Protein AF-0000000072985300 (afdb_homodimer)

Solvent-accessible surface area (backbone atoms only — not comparable to full-atom values): 15959 Å² total; per-residue (Å²): 114,49,45,28,26,60,44,68,62,33,53,51,44,51,52,50,51,39,50,31,66,63,36,34,88,75,43,71,35,36,69,66,59,50,20,67,75,69,73,40,56,56,72,60,46,48,56,50,51,50,51,39,34,76,69,58,52,29,41,76,42,81,66,98,86,21,26,36,34,62,55,57,62,44,76,78,36,26,49,36,58,54,35,38,73,62,41,38,67,78,32,49,55,74,64,85,75,56,47,74,86,39,56,68,46,36,39,45,42,63,72,43,50,49,51,50,28,49,54,52,50,55,51,32,58,67,40,32,41,39,58,51,28,51,49,38,52,33,64,74,38,55,92,54,59,73,86,116,116,48,44,29,27,60,43,68,62,34,54,50,44,50,53,51,52,39,49,31,66,62,36,35,87,77,42,70,36,38,68,66,57,50,20,67,75,68,73,40,56,58,71,60,46,49,56,50,50,50,52,40,35,76,69,59,53,28,43,77,42,81,67,96,86,20,26,37,35,64,56,58,60,42,74,77,36,25,50,35,57,54,34,36,72,62,38,38,69,78,32,50,53,74,64,84,75,54,47,74,85,40,55,69,47,35,39,45,42,63,71,43,51,49,51,50,27,47,55,52,48,54,51,32,55,65,40,32,40,38,57,52,29,53,48,36,51,32,65,72,38,56,89,54,57,76,87,116

pLDDT: mean 92.6, std 12.65, range [29.48, 98.94]

Secondary structure (DSSP, 8-state):
--SB---HHHHHHHHHHHHHHHHTTTS---HHHHHHHHT--HHHHHHHHHHHHHTTSEEEE-STT-EEEESS-GGG-BHHHHHHHHH-S--SS-GGG--TTSHHHHHHIIIIIHHHHHHHHHHHHH-BHHHHHHHHHHHH-TT-----/--SB---HHHHHHHHHHHHHHHHTTTS---HHHHHHHHT--HHHHHHHHHHHHHTTSEEEE-STT-EEEESS-GGG-BHHHHHHHHH-S--SS-GGG--TTSHHHHHHIIIIIHHHHHHHHHHHHH-BHHHHHHHHHHHH-TT-----

Foldseek 3Di:
DPPQDQDPLLVLLLQLLLVQLQPVVPAAAALVNSCVVVVNDSVSSVVSVVLCVVLQQWDWDDDPRIHIHGSDHQQQAFSLNRSCSRPNQDFRDDLVPADCVPVVSVCCVPPPRVVVSVVVNVVRRVHTSVNVNVVVVCVVCVVPPDPD/DPPQDQDPLLVLLLQLLLVQLQPVVPAAAALVNSCVVVVNDSVSSVVSVVLCVVLQQWDWDDDPRIHIHGSDHQQQAFSLNRSCSRPNQNFSDDLVPADCVPVVSVCCVPPPRVVVSVVVNVVRRVHTSVNVNVVVVCVVPVVPPPPD

Nearest PDB structures (foldseek):
  2y75-assembly1_E  TM=8.796E-01  e=1.790E-11  Bacillus subtilis
  4hf2-assembly1_B  TM=8.833E-01  e=3.766E-10  Escherichia coli K-12
  4cic-assembly1_B  TM=8.370E-01  e=2.223E-10  Thermincola potens JR
  4hf0-assembly1_B  TM=8.814E-01  e=2.183E-09  Escherichia coli K-12
  3lwf-assembly1_A  TM=7.836E-01  e=9.066E-10  Listeria innocua

Structure (mmCIF, N/CA/C/O backbone):
data_AF-0000000072985300-model_v1
#
loop_
_entity.id
_entity.type
_entity.pdbx_description
1 polymer 'RRF2 family protein'
#
loop_
_atom_site.group_PDB
_atom_site.id
_atom_site.type_symbol
_atom_site.label_atom_id
_atom_site.label_alt_id
_atom_site.label_comp_id
_atom_site.label_asym_id
_atom_site.label_entity_id
_atom_site.label_seq_id
_atom_site.pdbx_PDB_ins_code
_atom_site.Cartn_x
_atom_site.Cartn_y
_atom_site.Cartn_z
_atom_site.occupancy
_atom_site.B_iso_or_equiv
_atom_site.auth_seq_id
_atom_site.auth_comp_id
_atom_site.auth_asym_id
_atom_site.auth_atom_id
_atom_site.pdbx_PDB_model_num
ATOM 1 N N . MET A 1 1 ? -13.5 1.518 0.201 1 42.66 1 MET A N 1
ATOM 2 C CA . MET A 1 1 ? -12.609 1.634 -0.949 1 42.66 1 MET A CA 1
ATOM 3 C C . MET A 1 1 ? -11.164 1.858 -0.5 1 42.66 1 MET A C 1
ATOM 5 O O . MET A 1 1 ? -10.891 2.754 0.301 1 42.66 1 MET A O 1
ATOM 9 N N . THR A 1 2 ? -10.5 0.699 -0.364 1 53.53 2 THR A N 1
ATOM 10 C CA . THR A 1 2 ? -9.117 0.847 0.085 1 53.53 2 THR A CA 1
ATOM 11 C C . THR A 1 2 ? -8.266 1.499 -0.998 1 53.53 2 THR A C 1
ATOM 13 O O . THR A 1 2 ? -8.344 1.121 -2.168 1 53.53 2 THR A O 1
ATOM 16 N N . LEU A 1 3 ? -7.922 2.73 -0.741 1 55.12 3 LEU A N 1
ATOM 17 C CA . LEU A 1 3 ? -7.262 3.541 -1.759 1 55.12 3 LEU A CA 1
ATOM 18 C C . LEU A 1 3 ? -5.863 3.01 -2.057 1 55.12 3 LEU A C 1
ATOM 20 O O . LEU A 1 3 ? -5.234 3.414 -3.035 1 55.12 3 LEU A O 1
ATOM 24 N N . MET A 1 4 ? -5.41 1.942 -1.237 1 61.81 4 MET A N 1
ATOM 25 C CA . MET A 1 4 ? -4.105 1.373 -1.565 1 61.81 4 MET A CA 1
ATOM 26 C C . MET A 1 4 ? -4.258 0.01 -2.232 1 61.81 4 MET A C 1
ATOM 28 O O . MET A 1 4 ? -4.664 -0.958 -1.588 1 61.81 4 MET A O 1
ATOM 32 N N . GLN A 1 5 ? -4.48 0.128 -3.715 1 77 5 GLN A N 1
ATOM 33 C CA . GLN A 1 5 ? -4.848 -1.223 -4.125 1 77 5 GLN A CA 1
ATOM 34 C C . GLN A 1 5 ? -3.869 -1.768 -5.164 1 77 5 GLN A C 1
ATOM 36 O O . GLN A 1 5 ? -3.484 -1.058 -6.094 1 77 5 GLN A O 1
ATOM 41 N N . ILE A 1 6 ? -3.367 -2.986 -4.859 1 88 6 ILE A N 1
ATOM 42 C CA . ILE A 1 6 ? -2.701 -3.779 -5.887 1 88 6 ILE A CA 1
ATOM 43 C C . ILE A 1 6 ? -3.688 -4.113 -7 1 88 6 ILE A C 1
ATOM 45 O O . ILE A 1 6 ? -4.836 -4.469 -6.734 1 88 6 ILE A O 1
ATOM 49 N N . SER A 1 7 ? -3.238 -3.936 -8.211 1 89.38 7 SER A N 1
ATOM 50 C CA . SER A 1 7 ? -4.105 -4.152 -9.367 1 89.38 7 SER A CA 1
ATOM 51 C C . SER A 1 7 ? -4.461 -5.625 -9.523 1 89.38 7 SER A C 1
ATOM 53 O O . SER A 1 7 ? -3.797 -6.492 -8.953 1 89.38 7 SER A O 1
ATOM 55 N N . THR A 1 8 ? -5.48 -5.887 -10.344 1 90.69 8 THR A N 1
ATOM 56 C CA . THR A 1 8 ? -5.832 -7.258 -10.703 1 90.69 8 THR A CA 1
ATOM 57 C C . THR A 1 8 ? -4.688 -7.93 -11.461 1 90.69 8 THR A C 1
ATOM 59 O O . THR A 1 8 ? -4.473 -9.133 -11.328 1 90.69 8 THR A O 1
ATOM 62 N N . LYS A 1 9 ? -3.959 -7.129 -12.234 1 94.12 9 LYS A N 1
ATOM 63 C CA . LYS A 1 9 ? -2.822 -7.66 -12.977 1 94.12 9 LYS A CA 1
ATOM 64 C C . LYS A 1 9 ? -1.774 -8.25 -12.039 1 94.12 9 LYS A C 1
ATOM 66 O O . LYS A 1 9 ? -1.253 -9.336 -12.281 1 94.12 9 LYS A O 1
ATOM 71 N N . GLY A 1 10 ? -1.456 -7.504 -10.984 1 95 10 GLY A N 1
ATOM 72 C CA . GLY A 1 10 ? -0.516 -8.008 -9.992 1 95 10 GLY A CA 1
ATOM 73 C C . GLY A 1 10 ? -1.02 -9.234 -9.258 1 95 10 GLY A C 1
ATOM 74 O O . GLY A 1 10 ? -0.274 -10.203 -9.07 1 95 10 GLY A O 1
ATOM 75 N N . ARG A 1 11 ? -2.275 -9.203 -8.906 1 95 11 ARG A N 1
ATOM 76 C CA . ARG A 1 11 ? -2.857 -10.32 -8.156 1 95 11 ARG A CA 1
ATOM 77 C C . ARG A 1 11 ? -2.918 -11.578 -9.016 1 95 11 ARG A C 1
ATOM 79 O O . ARG A 1 11 ? -2.5 -12.656 -8.578 1 95 11 ARG A O 1
ATOM 86 N N . TYR A 1 12 ? -3.379 -11.414 -10.227 1 96.94 12 TYR A N 1
ATOM 87 C CA . TYR A 1 12 ? -3.482 -12.547 -11.133 1 96.94 12 TYR A CA 1
ATOM 88 C C . TYR A 1 12 ? -2.1 -13.055 -11.539 1 96.94 12 TYR A C 1
ATOM 90 O O . TYR A 1 12 ? -1.896 -14.258 -11.711 1 96.94 12 TYR A O 1
ATOM 98 N N . GLY A 1 13 ? -1.222 -12.141 -11.703 1 98.31 13 GLY A N 1
ATOM 99 C CA . GLY A 1 13 ? 0.146 -12.531 -12 1 98.31 13 GLY A CA 1
ATOM 100 C C . GLY A 1 13 ? 0.762 -13.414 -10.93 1 98.31 13 GLY A C 1
ATOM 101 O O . GLY A 1 13 ? 1.429 -14.398 -11.234 1 98.31 13 GLY A O 1
ATOM 102 N N . LEU A 1 14 ? 0.523 -13.039 -9.711 1 98.31 14 LEU A N 1
ATOM 103 C CA . LEU A 1 14 ? 1.04 -13.844 -8.602 1 98.31 14 LEU A CA 1
ATOM 104 C C . LEU A 1 14 ? 0.419 -15.242 -8.609 1 98.31 14 LEU A C 1
ATOM 106 O O . LEU A 1 14 ? 1.118 -16.234 -8.406 1 98.31 14 LEU A O 1
ATOM 110 N N . LYS A 1 15 ? -0.879 -15.312 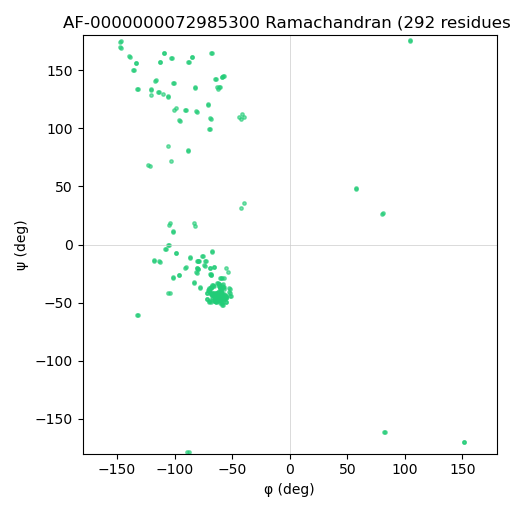-8.828 1 98.56 15 LYS A N 1
ATOM 111 C CA . LYS A 1 15 ? -1.544 -16.609 -8.93 1 98.56 15 LYS A CA 1
ATOM 112 C C . LYS A 1 15 ? -0.923 -17.453 -10.031 1 98.56 15 LYS A C 1
ATOM 114 O O . LYS A 1 15 ? -0.657 -18.641 -9.836 1 98.56 15 LYS A O 1
ATOM 119 N N . ALA A 1 16 ? -0.734 -16.844 -11.164 1 98.75 16 ALA A N 1
ATOM 120 C CA . ALA A 1 16 ? -0.175 -17.547 -12.32 1 98.75 16 ALA A CA 1
ATOM 121 C C . ALA A 1 16 ? 1.225 -18.078 -12.016 1 98.75 16 ALA A C 1
ATOM 123 O O . ALA A 1 16 ? 1.544 -19.219 -12.328 1 98.75 16 ALA A O 1
ATOM 124 N N . MET A 1 17 ? 2.051 -17.25 -11.375 1 98.94 17 MET A N 1
ATOM 125 C CA . MET A 1 17 ? 3.432 -17.625 -11.086 1 98.94 17 MET A CA 1
ATOM 126 C C . MET A 1 17 ? 3.484 -18.781 -10.094 1 98.94 17 MET A C 1
ATOM 128 O O . MET A 1 17 ? 4.289 -19.703 -10.242 1 98.94 17 MET A O 1
ATOM 132 N N . VAL A 1 18 ? 2.646 -18.688 -9.07 1 98.88 18 VAL A N 1
ATOM 133 C CA . VAL A 1 18 ? 2.592 -19.797 -8.117 1 98.88 18 VAL A CA 1
ATOM 134 C C . VAL A 1 18 ? 2.135 -21.062 -8.828 1 98.88 18 VAL A C 1
ATOM 136 O O . VAL A 1 18 ? 2.707 -22.141 -8.625 1 98.88 18 VAL A O 1
ATOM 139 N N . ASN A 1 19 ? 1.085 -20.953 -9.672 1 98.69 19 ASN A N 1
ATOM 140 C CA . ASN A 1 19 ? 0.585 -22.094 -10.438 1 98.69 19 ASN A CA 1
ATOM 141 C C . ASN A 1 19 ? 1.688 -22.734 -11.273 1 98.69 19 ASN A C 1
ATOM 143 O O . ASN A 1 19 ? 1.892 -23.953 -11.219 1 98.69 19 ASN A O 1
ATOM 147 N N . ILE A 1 20 ? 2.379 -21.969 -11.984 1 98.75 20 ILE A N 1
ATOM 148 C CA . ILE A 1 20 ? 3.459 -22.469 -12.828 1 98.75 20 ILE A CA 1
ATOM 149 C C . ILE A 1 20 ? 4.535 -23.125 -11.961 1 98.75 20 ILE A C 1
ATOM 151 O O . ILE A 1 20 ? 5.027 -24.203 -12.289 1 98.75 20 ILE A O 1
ATOM 155 N N . GLY A 1 21 ? 4.934 -22.453 -10.875 1 98.62 21 GLY A N 1
ATOM 156 C CA . GLY A 1 21 ? 5.938 -23 -9.977 1 98.62 21 GLY A CA 1
ATOM 157 C C . GLY A 1 21 ? 5.555 -24.344 -9.391 1 98.62 21 GLY A C 1
ATOM 158 O O . GLY A 1 21 ? 6.418 -25.203 -9.164 1 98.62 21 GLY A O 1
ATOM 159 N N . VAL A 1 22 ? 4.305 -24.531 -9.148 1 98 22 VAL A N 1
ATOM 160 C CA . VAL A 1 22 ? 3.807 -25.75 -8.523 1 98 22 VAL A CA 1
ATOM 161 C C . VAL A 1 22 ? 3.75 -26.875 -9.555 1 98 22 VAL A C 1
ATOM 163 O O . VAL A 1 22 ? 4.156 -28 -9.273 1 98 22 VAL A O 1
ATOM 166 N N . TYR A 1 23 ? 3.383 -26.609 -10.852 1 96.81 23 TYR A N 1
ATOM 167 C CA . TYR A 1 23 ? 2.9 -27.688 -11.703 1 96.81 23 TYR A CA 1
ATOM 168 C C . TYR A 1 23 ? 3.816 -27.891 -12.906 1 96.81 23 TYR A C 1
ATOM 170 O O . TYR A 1 23 ? 3.75 -28.922 -13.578 1 96.81 23 TYR A O 1
ATOM 178 N N . SER A 1 24 ? 4.688 -26.984 -13.195 1 93.56 24 SER A N 1
ATOM 179 C CA . SER A 1 24 ? 5.402 -27.047 -14.461 1 93.56 24 SER A CA 1
ATOM 180 C C . SER A 1 24 ? 6.367 -28.234 -14.492 1 93.56 24 SER A C 1
ATOM 182 O O . SER A 1 24 ? 6.762 -28.688 -15.562 1 93.56 24 SER A O 1
ATOM 184 N N . SER A 1 25 ? 6.824 -28.672 -13.312 1 91.12 25 SER A N 1
ATOM 185 C CA . SER A 1 25 ? 7.707 -29.828 -13.266 1 91.12 25 SER A CA 1
ATOM 186 C C . SER A 1 25 ? 6.922 -31.125 -13.391 1 91.12 25 SER A C 1
ATOM 188 O O . SER A 1 25 ? 7.504 -32.188 -13.641 1 91.12 25 SER A O 1
ATOM 190 N N . LEU A 1 26 ? 5.68 -31.062 -13.242 1 89.81 26 LEU A N 1
ATOM 191 C CA . LEU A 1 26 ? 4.836 -32.25 -13.211 1 89.81 26 LEU A CA 1
ATOM 192 C C . LEU A 1 26 ? 4.066 -32.438 -14.516 1 89.81 26 LEU A C 1
ATOM 194 O O . LEU A 1 26 ? 3.943 -33.531 -15.031 1 89.81 26 LEU A O 1
ATOM 198 N N . GLU A 1 27 ? 3.594 -31.391 -14.992 1 92.06 27 GLU A N 1
ATOM 199 C CA . GLU A 1 27 ? 2.777 -31.406 -16.203 1 92.06 27 GLU A CA 1
ATOM 200 C C . GLU A 1 27 ? 2.973 -30.125 -17.016 1 92.06 27 GLU A C 1
ATOM 202 O O . GLU A 1 27 ? 3.623 -29.188 -16.562 1 92.06 27 GLU A O 1
ATOM 207 N N . SER A 1 28 ? 2.404 -30.219 -18.234 1 92.75 28 SER A N 1
ATOM 208 C CA . SER A 1 28 ? 2.389 -29.016 -19.047 1 92.75 28 SER A CA 1
ATOM 209 C C . SER A 1 28 ? 1.408 -27.984 -18.5 1 92.75 28 SER A C 1
ATOM 211 O O . SER A 1 28 ? 0.237 -28.297 -18.281 1 92.75 28 SER A O 1
ATOM 213 N N . VAL A 1 29 ? 1.924 -26.859 -18.172 1 97.25 29 VAL A N 1
ATOM 214 C CA . VAL A 1 29 ? 1.077 -25.766 -17.688 1 97.25 29 VAL A CA 1
ATOM 215 C C . VAL A 1 29 ? 0.726 -24.844 -18.844 1 97.25 29 VAL A C 1
ATOM 217 O O . VAL A 1 29 ? 1.582 -24.094 -19.344 1 97.25 29 VAL A O 1
ATOM 220 N N . THR A 1 30 ? -0.535 -24.922 -19.312 1 97.12 30 THR A N 1
ATOM 221 C CA . THR A 1 30 ? -0.985 -24.141 -20.469 1 97.12 30 THR A CA 1
ATOM 222 C C . THR A 1 30 ? -1.818 -22.938 -20.016 1 97.12 30 THR A C 1
ATOM 224 O O . THR A 1 30 ? -2.279 -22.891 -18.875 1 97.12 30 THR A O 1
ATOM 227 N N . LYS A 1 31 ? -1.921 -21.953 -20.938 1 97.31 31 LYS A N 1
ATOM 228 C CA . LYS A 1 31 ? -2.781 -20.812 -20.672 1 97.31 31 LYS A CA 1
ATOM 229 C C . LYS A 1 31 ? -4.184 -21.25 -20.266 1 97.31 31 LYS A C 1
ATOM 231 O O . LYS A 1 31 ? -4.77 -20.719 -19.328 1 97.31 31 LYS A O 1
ATOM 236 N N . LYS A 1 32 ? -4.699 -22.25 -20.953 1 96.44 32 LYS A N 1
ATOM 237 C CA . LYS A 1 32 ? -6.035 -22.781 -20.688 1 96.44 32 LYS A CA 1
ATOM 238 C C . LYS A 1 32 ? -6.129 -23.359 -19.281 1 96.44 32 LYS A C 1
ATOM 240 O O . LYS A 1 32 ? -7.09 -23.078 -18.562 1 96.44 32 LYS A O 1
ATOM 245 N N . SER A 1 33 ? -5.168 -24.188 -18.906 1 96.62 33 SER A N 1
ATOM 246 C CA . SER A 1 33 ? -5.211 -24.812 -17.578 1 96.62 33 SER A CA 1
ATOM 247 C C . SER A 1 33 ? -5.141 -23.766 -16.484 1 96.62 33 SER A C 1
ATOM 249 O O . SER A 1 33 ? -5.855 -23.859 -15.477 1 96.62 33 SER A O 1
ATOM 251 N N . ILE A 1 34 ? -4.285 -22.703 -16.609 1 98 34 ILE A N 1
ATOM 252 C CA . ILE A 1 34 ? -4.191 -21.641 -15.617 1 98 34 ILE A CA 1
ATOM 253 C C . ILE A 1 34 ? -5.504 -20.875 -15.562 1 98 34 ILE A C 1
ATOM 255 O O . ILE A 1 34 ? -6.012 -20.578 -14.477 1 98 34 ILE A O 1
ATOM 259 N N . SER A 1 35 ? -5.992 -20.5 -16.734 1 98.38 35 SER A N 1
ATOM 260 C CA . SER A 1 35 ? -7.25 -19.766 -16.828 1 98.38 35 SER A CA 1
ATOM 261 C C . SER A 1 35 ? -8.367 -20.484 -16.062 1 98.38 35 SER A C 1
ATOM 263 O O . SER A 1 35 ? -9.102 -19.844 -15.305 1 98.38 35 SER A O 1
ATOM 265 N N . GLU A 1 36 ? -8.492 -21.75 -16.188 1 96.94 36 GLU A N 1
ATOM 266 C CA . GLU A 1 36 ? -9.539 -22.562 -15.547 1 96.94 36 GLU A CA 1
ATOM 267 C C . GLU A 1 36 ? -9.297 -22.688 -14.039 1 96.94 36 GLU A C 1
ATOM 269 O O . GLU A 1 36 ? -10.234 -22.578 -13.25 1 96.94 36 GLU A O 1
ATOM 274 N N . MET A 1 37 ? -8.094 -22.875 -13.703 1 95.56 37 MET A N 1
ATOM 275 C CA . MET A 1 37 ? -7.762 -23.094 -12.297 1 95.56 37 MET A CA 1
ATOM 276 C C . MET A 1 37 ? -7.922 -21.797 -11.5 1 95.56 37 MET A C 1
ATOM 278 O O . MET A 1 37 ? -8.406 -21.828 -10.359 1 95.56 37 MET A O 1
ATOM 282 N N . GLU A 1 38 ? -7.535 -20.641 -12.055 1 95.94 38 GLU A N 1
ATOM 283 C CA . GLU A 1 38 ? -7.453 -19.375 -11.312 1 95.94 38 GLU A CA 1
ATOM 284 C C . GLU A 1 38 ? -8.609 -18.453 -11.672 1 95.94 38 GLU A C 1
ATOM 286 O O . GLU A 1 38 ? -8.727 -17.359 -11.109 1 95.94 38 GLU A O 1
ATOM 291 N N . ASP A 1 39 ? -9.461 -18.891 -12.562 1 94.56 39 ASP A N 1
ATOM 292 C CA . ASP A 1 39 ? -10.641 -18.141 -12.969 1 94.56 39 ASP A CA 1
ATOM 293 C C . ASP A 1 39 ? -10.25 -16.766 -13.516 1 94.56 39 ASP A C 1
ATOM 295 O O . ASP A 1 39 ? -10.75 -15.75 -13.047 1 94.56 39 ASP A O 1
ATOM 299 N N . ILE A 1 40 ? -9.32 -16.75 -14.375 1 96.81 40 ILE A N 1
ATOM 300 C CA . ILE A 1 40 ? -8.852 -15.594 -15.141 1 96.81 40 ILE A CA 1
ATOM 301 C C . ILE A 1 40 ? -9.156 -15.805 -16.625 1 96.81 40 ILE A C 1
ATOM 303 O O . ILE A 1 40 ? -8.914 -16.891 -17.172 1 96.81 40 ILE A O 1
ATOM 307 N N . SER A 1 41 ? -9.727 -14.836 -17.234 1 97.88 41 SER A N 1
ATOM 308 C CA . SER A 1 41 ? -9.984 -15 -18.656 1 97.88 41 SER A CA 1
ATOM 309 C C . SER A 1 41 ? -8.695 -15.289 -19.422 1 97.88 41 SER A C 1
ATOM 311 O O . SER A 1 41 ? -7.641 -14.742 -19.109 1 97.88 41 SER A O 1
ATOM 313 N N . GLU A 1 42 ? -8.82 -16.109 -20.453 1 97.88 42 GLU A N 1
ATOM 314 C CA . GLU A 1 42 ? -7.648 -16.438 -21.266 1 97.88 42 GLU A CA 1
ATOM 315 C C . GLU A 1 42 ? -7.043 -15.195 -21.891 1 97.88 42 GLU A C 1
ATOM 317 O O . GLU A 1 42 ? -5.82 -15.07 -21.984 1 97.88 42 GLU A O 1
ATOM 322 N N . LYS A 1 43 ? -7.898 -14.336 -22.328 1 98 43 LYS A N 1
ATOM 323 C CA . LYS A 1 43 ? -7.441 -13.102 -22.953 1 98 43 LYS A CA 1
ATOM 324 C C . LYS A 1 43 ? -6.609 -12.266 -21.984 1 98 43 LYS A C 1
ATOM 326 O O . LYS A 1 43 ? -5.523 -11.797 -22.344 1 98 43 LYS A O 1
ATOM 331 N N . TYR A 1 44 ? -7.125 -12.125 -20.859 1 98 44 TYR A N 1
ATOM 332 C CA . TYR A 1 44 ? -6.43 -11.336 -19.844 1 98 44 TYR A CA 1
ATOM 333 C C . TYR A 1 44 ? -5.156 -12.039 -19.391 1 98 44 TYR A C 1
ATOM 335 O O . TYR A 1 44 ? -4.117 -11.398 -19.203 1 98 44 TYR A O 1
ATOM 343 N N . LEU A 1 45 ? -5.234 -13.328 -19.188 1 98.56 45 LEU A N 1
ATOM 344 C CA . LEU A 1 45 ? -4.086 -14.133 -18.781 1 98.56 45 LEU A CA 1
ATOM 345 C C . LEU A 1 45 ? -2.975 -14.055 -19.828 1 98.56 45 LEU A C 1
ATOM 347 O O . LEU A 1 45 ? -1.792 -14.023 -19.469 1 98.56 45 LEU A O 1
ATOM 351 N N . GLU A 1 46 ? -3.361 -14.023 -21.062 1 98.44 46 GLU A N 1
ATOM 352 C CA . GLU A 1 46 ? -2.383 -13.898 -22.141 1 98.44 46 GLU A CA 1
ATOM 353 C C . GLU A 1 46 ? -1.568 -12.617 -22 1 98.44 46 GLU A C 1
ATOM 355 O O . GLU A 1 46 ? -0.352 -12.625 -22.203 1 98.44 46 GLU A O 1
ATOM 360 N N . GLN A 1 47 ? -2.17 -11.555 -21.688 1 98.38 47 GLN A N 1
ATOM 361 C CA . GLN A 1 47 ? -1.49 -10.273 -21.484 1 98.38 47 GLN A CA 1
ATOM 362 C C . GLN A 1 47 ? -0.508 -10.352 -20.328 1 98.38 47 GLN A C 1
ATOM 364 O O . GLN A 1 47 ? 0.616 -9.859 -20.422 1 98.38 47 GLN A O 1
ATOM 369 N N . ILE A 1 48 ? -0.931 -10.961 -19.266 1 98.56 48 ILE A N 1
ATOM 370 C CA . ILE A 1 48 ? -0.117 -11.109 -18.062 1 98.56 48 ILE A CA 1
ATOM 371 C C . ILE A 1 48 ? 1.098 -11.984 -18.359 1 98.56 48 ILE A C 1
ATOM 373 O O . ILE A 1 48 ? 2.232 -11.602 -18.062 1 98.56 48 ILE A O 1
ATOM 377 N N . LEU A 1 49 ? 0.844 -13.148 -19.031 1 98.81 49 LEU A N 1
ATOM 378 C CA . LEU A 1 49 ? 1.912 -14.102 -19.312 1 98.81 49 LEU A CA 1
ATOM 379 C C . LEU A 1 49 ? 2.912 -13.508 -20.312 1 98.81 49 LEU A C 1
ATOM 381 O O . LEU A 1 49 ? 4.109 -13.789 -20.234 1 98.81 49 LEU A O 1
ATOM 385 N N . SER A 1 50 ? 2.408 -12.742 -21.203 1 98.75 50 SER A N 1
ATOM 386 C CA . SER A 1 50 ? 3.283 -12.094 -22.172 1 98.75 50 SER A CA 1
ATOM 387 C C . SER A 1 50 ? 4.27 -11.156 -21.484 1 98.75 50 SER A C 1
ATOM 389 O O . SER A 1 50 ? 5.457 -11.141 -21.812 1 98.75 50 SER A O 1
ATOM 391 N N . VAL A 1 51 ? 3.816 -10.359 -20.547 1 98.69 51 VAL A N 1
ATOM 392 C CA . VAL A 1 51 ? 4.664 -9.43 -19.812 1 98.69 51 VAL A CA 1
ATOM 393 C C . VAL A 1 51 ? 5.68 -10.203 -18.969 1 98.69 51 VAL A C 1
ATOM 395 O O . VAL A 1 51 ? 6.863 -9.859 -18.938 1 98.69 51 VAL A O 1
ATOM 398 N N . LEU A 1 52 ? 5.234 -11.25 -18.25 1 98.88 52 LEU A N 1
ATOM 399 C CA . LEU A 1 52 ? 6.113 -12.07 -17.422 1 98.88 52 LEU A CA 1
ATOM 400 C C . LEU A 1 52 ? 7.215 -12.711 -18.266 1 98.88 52 LEU A C 1
ATOM 402 O O . LEU A 1 52 ? 8.367 -12.773 -17.828 1 98.88 52 LEU A O 1
ATOM 406 N N . LYS A 1 53 ? 6.828 -13.203 -19.469 1 98.81 53 LYS A N 1
ATOM 407 C CA . LYS A 1 53 ? 7.789 -13.82 -20.375 1 98.81 53 LYS A CA 1
ATOM 408 C C . LYS A 1 53 ? 8.812 -12.797 -20.859 1 98.81 53 LYS A C 1
ATOM 410 O O . LYS A 1 53 ? 10.016 -13.047 -20.828 1 98.81 53 LYS A O 1
ATOM 415 N N . LYS A 1 54 ? 8.297 -11.695 -21.297 1 98.56 54 LYS A N 1
ATOM 416 C CA . LYS A 1 54 ? 9.148 -10.633 -21.828 1 98.56 54 LYS A CA 1
ATOM 417 C C . LYS A 1 54 ? 10.18 -10.18 -20.797 1 98.56 54 LYS A C 1
ATOM 419 O O . LYS A 1 54 ? 11.297 -9.812 -21.141 1 98.56 54 LYS A O 1
ATOM 424 N N . ASN A 1 55 ? 9.812 -10.305 -19.531 1 98.5 55 ASN A N 1
ATOM 425 C CA . ASN A 1 55 ? 10.688 -9.82 -18.469 1 98.5 55 ASN A CA 1
ATOM 426 C C . ASN A 1 55 ? 11.453 -10.961 -17.812 1 98.5 55 ASN A C 1
ATOM 428 O O . ASN A 1 55 ? 11.984 -10.805 -16.719 1 98.5 55 ASN A O 1
ATOM 432 N N . GLY A 1 56 ? 11.445 -12.086 -18.359 1 98.5 56 GLY A N 1
ATOM 433 C CA . GLY A 1 56 ? 12.352 -13.172 -18 1 98.5 56 GLY A CA 1
ATOM 434 C C . GLY A 1 56 ? 11.922 -13.922 -16.75 1 98.5 56 GLY A C 1
ATOM 435 O O . GLY A 1 56 ? 12.758 -14.492 -16.047 1 98.5 56 GLY A O 1
ATOM 436 N N . LEU A 1 57 ? 10.656 -13.914 -16.484 1 98.88 57 LEU A N 1
ATOM 437 C CA . LEU A 1 57 ? 10.195 -14.656 -15.312 1 98.88 57 LEU A CA 1
ATOM 438 C C . LEU A 1 57 ? 9.703 -16.047 -15.703 1 98.88 57 LEU A C 1
ATOM 440 O O . LEU A 1 57 ? 9.711 -16.969 -14.891 1 98.88 57 LEU A O 1
ATOM 444 N N . ILE A 1 58 ? 9.25 -16.188 -16.969 1 98.88 58 ILE A N 1
ATOM 445 C CA . ILE A 1 58 ? 8.789 -17.484 -17.438 1 98.88 58 ILE A CA 1
ATOM 446 C C . ILE A 1 58 ? 9.273 -17.719 -18.859 1 98.88 58 ILE A C 1
ATOM 448 O O . ILE A 1 58 ? 9.68 -16.781 -19.547 1 98.88 58 ILE A O 1
ATOM 452 N N . ASN A 1 59 ? 9.258 -18.938 -19.25 1 98.56 59 ASN A N 1
ATOM 453 C CA . ASN A 1 59 ? 9.43 -19.391 -20.625 1 98.56 59 ASN A CA 1
ATOM 454 C C . ASN A 1 59 ? 8.148 -20 -21.172 1 98.56 59 ASN A C 1
ATOM 456 O O . ASN A 1 59 ? 7.273 -20.422 -20.422 1 98.56 59 ASN A O 1
ATOM 460 N N . SER A 1 60 ? 8.062 -19.984 -22.469 1 97.69 60 SER A N 1
ATOM 461 C CA . SER A 1 60 ? 6.934 -20.625 -23.141 1 97.69 60 SER A CA 1
ATOM 462 C C . SER A 1 60 ? 7.398 -21.516 -24.281 1 97.69 60 SER A C 1
ATOM 464 O O . SER A 1 60 ? 8.336 -21.172 -25 1 97.69 60 SER A O 1
ATOM 466 N N . LYS A 1 61 ? 6.887 -22.656 -24.359 1 95.81 61 LYS A N 1
ATOM 467 C CA . LYS A 1 61 ? 7.109 -23.594 -25.453 1 95.81 61 LYS A CA 1
ATOM 468 C C . LYS A 1 61 ? 5.797 -23.953 -26.156 1 95.81 61 LYS A C 1
ATOM 470 O O . LYS A 1 61 ? 4.805 -24.266 -25.5 1 95.81 61 LYS A O 1
ATOM 475 N N . LYS A 1 62 ? 5.871 -23.906 -27.484 1 93 62 LYS A N 1
ATOM 476 C CA . LYS A 1 62 ? 4.68 -24.219 -28.266 1 93 62 LYS A CA 1
ATOM 477 C C . LYS A 1 62 ? 4.543 -25.719 -28.484 1 93 62 LYS A C 1
ATOM 479 O O . LYS A 1 62 ? 5.52 -26.453 -28.375 1 93 62 LYS A O 1
ATOM 484 N N . GLY A 1 63 ? 3.324 -26.188 -28.844 1 89.31 63 GLY A N 1
ATOM 485 C CA . GLY A 1 63 ? 3.084 -27.562 -29.234 1 89.31 63 GLY A CA 1
ATOM 486 C C . GLY A 1 63 ? 2.398 -28.391 -28.156 1 89.31 63 GLY A C 1
ATOM 487 O O . GLY A 1 63 ? 2.201 -27.906 -27.047 1 89.31 63 GLY A O 1
ATOM 488 N N . PRO A 1 64 ? 2.031 -29.625 -28.406 1 86.44 64 PRO A N 1
ATOM 489 C CA . PRO A 1 64 ? 1.268 -30.484 -27.5 1 86.44 64 PRO A CA 1
ATOM 490 C C . PRO A 1 64 ? 1.97 -30.719 -26.156 1 86.44 64 PRO A C 1
ATOM 492 O O . PRO A 1 64 ? 1.309 -30.906 -25.141 1 86.44 64 PRO A O 1
ATOM 495 N N . GLN A 1 65 ? 3.316 -30.672 -26.203 1 87.25 65 GLN A N 1
ATOM 496 C CA . GLN A 1 65 ? 4.051 -30.828 -24.953 1 87.25 65 GLN A CA 1
ATOM 497 C C . GLN A 1 65 ? 4.59 -29.5 -24.453 1 87.25 65 GLN A C 1
ATOM 499 O O . GLN A 1 65 ? 5.492 -29.469 -23.609 1 87.25 65 GLN A O 1
ATOM 504 N N . GLY A 1 66 ? 3.93 -28.469 -25.047 1 93.94 66 GLY A N 1
ATOM 505 C CA . GLY A 1 66 ? 4.391 -27.156 -24.656 1 93.94 66 GLY A CA 1
ATOM 506 C C . GLY A 1 66 ? 3.68 -26.594 -23.438 1 93.94 66 GLY A C 1
ATOM 507 O O . GLY A 1 66 ? 2.938 -27.328 -22.766 1 93.94 66 GLY A O 1
ATOM 508 N N . GLY A 1 67 ? 4.062 -25.375 -23.062 1 97.12 67 GLY A N 1
ATOM 509 C CA . GLY A 1 67 ? 3.537 -24.703 -21.891 1 97.12 67 GLY A CA 1
ATOM 510 C C . GLY A 1 67 ? 4.516 -23.719 -21.266 1 97.12 67 GLY A C 1
ATOM 511 O O . GLY A 1 67 ? 5.473 -23.297 -21.922 1 97.12 67 GLY A O 1
ATOM 512 N N . TYR A 1 68 ? 4.109 -23.297 -20.125 1 98.56 68 TYR A N 1
ATOM 513 C CA . TYR A 1 68 ? 4.898 -22.297 -19.422 1 98.56 68 TYR A CA 1
ATOM 514 C C . TYR A 1 68 ? 5.738 -22.938 -18.328 1 98.56 68 TYR A C 1
ATOM 516 O O . TYR A 1 68 ? 5.277 -23.844 -17.625 1 98.56 68 TYR A O 1
ATOM 524 N N . THR A 1 69 ? 6.926 -22.484 -18.234 1 98.38 69 THR A N 1
ATOM 525 C CA . THR A 1 69 ? 7.832 -22.875 -17.156 1 98.38 69 THR A CA 1
ATOM 526 C C . THR A 1 69 ? 8.516 -21.641 -16.562 1 98.38 69 THR A C 1
ATOM 528 O O . THR A 1 69 ? 8.57 -20.594 -17.203 1 98.38 69 THR A O 1
ATOM 531 N N . LEU A 1 70 ? 8.961 -21.781 -15.312 1 98.62 70 LEU A N 1
ATOM 532 C CA . LEU A 1 70 ? 9.742 -20.688 -14.734 1 98.62 70 LEU A CA 1
ATOM 533 C C . LEU A 1 70 ? 11.055 -20.5 -15.484 1 98.62 70 LEU A C 1
ATOM 535 O O . LEU A 1 70 ? 11.688 -21.484 -15.891 1 98.62 70 LEU A O 1
ATOM 539 N N . ALA A 1 71 ? 11.484 -19.297 -15.664 1 98.5 71 ALA A N 1
ATOM 540 C CA . ALA A 1 71 ? 12.695 -18.984 -16.422 1 98.5 71 ALA A CA 1
ATOM 541 C C . ALA A 1 71 ? 13.945 -19.188 -15.562 1 98.5 71 ALA A C 1
ATOM 543 O O . ALA A 1 71 ? 15.055 -19.266 -16.078 1 98.5 71 ALA A O 1
ATOM 544 N N . ARG A 1 72 ? 13.852 -19.203 -14.234 1 97.81 72 ARG A N 1
ATOM 545 C CA . ARG A 1 72 ? 14.891 -19.484 -13.25 1 97.81 72 ARG A CA 1
ATOM 546 C C . ARG A 1 72 ? 14.305 -20.156 -12.016 1 97.81 72 ARG A C 1
ATOM 548 O O . ARG A 1 72 ? 13.086 -20.312 -11.914 1 97.81 72 ARG A O 1
ATOM 555 N N . ASN A 1 73 ? 15.156 -20.562 -11.125 1 98.38 73 ASN A N 1
ATOM 556 C CA . ASN A 1 73 ? 14.695 -21.25 -9.93 1 98.38 73 ASN A CA 1
ATOM 557 C C . ASN A 1 73 ? 13.727 -20.391 -9.125 1 98.38 73 ASN A C 1
ATOM 559 O O . ASN A 1 73 ? 13.914 -19.172 -9.016 1 98.38 73 ASN A O 1
ATOM 563 N N . ASP A 1 74 ? 12.734 -21.016 -8.523 1 98.56 74 ASP A N 1
ATOM 564 C CA . ASP A 1 74 ? 11.703 -20.266 -7.824 1 98.56 74 ASP A CA 1
ATOM 565 C C . ASP A 1 74 ? 12.258 -19.609 -6.562 1 98.56 74 ASP A C 1
ATOM 567 O O . ASP A 1 74 ? 11.664 -18.656 -6.043 1 98.56 74 ASP A O 1
ATOM 571 N N . ASN A 1 75 ? 13.422 -20.109 -6.02 1 98.69 75 ASN A N 1
ATOM 572 C CA . ASN A 1 75 ? 14.031 -19.453 -4.867 1 98.69 75 ASN A CA 1
ATOM 573 C C . ASN A 1 75 ? 14.742 -18.156 -5.27 1 98.69 75 ASN A C 1
ATOM 575 O O . ASN A 1 75 ? 15.125 -17.359 -4.41 1 98.69 75 ASN A O 1
ATOM 579 N N . GLU A 1 76 ? 14.891 -17.922 -6.609 1 98.69 76 GLU A N 1
ATOM 580 C CA . GLU A 1 76 ? 15.531 -16.719 -7.133 1 98.69 76 GLU A CA 1
ATOM 581 C C . GLU A 1 76 ? 14.5 -15.68 -7.566 1 98.69 76 GLU A C 1
ATOM 583 O O . GLU A 1 76 ? 14.859 -14.578 -7.977 1 98.69 76 GLU A O 1
ATOM 588 N N . ILE A 1 77 ? 13.266 -15.992 -7.562 1 98.88 77 ILE A N 1
ATOM 589 C CA . ILE A 1 77 ? 12.156 -15.117 -7.93 1 98.88 77 ILE A CA 1
ATOM 590 C C . ILE A 1 77 ? 11.414 -14.672 -6.676 1 98.88 77 ILE A C 1
ATOM 592 O O . ILE A 1 77 ? 11.016 -15.508 -5.855 1 98.88 77 ILE A O 1
ATOM 596 N N . THR A 1 78 ? 11.242 -13.398 -6.516 1 98.94 78 THR A N 1
ATOM 597 C CA . THR A 1 78 ? 10.539 -12.898 -5.344 1 98.94 78 THR A CA 1
ATOM 598 C C . THR A 1 78 ? 9.172 -12.344 -5.734 1 98.94 78 THR A C 1
ATOM 600 O O . THR A 1 78 ? 8.898 -12.109 -6.91 1 98.94 78 THR A O 1
ATOM 603 N N . VAL A 1 79 ? 8.344 -12.164 -4.723 1 98.75 79 VAL A N 1
ATOM 604 C CA . VAL A 1 79 ? 7.066 -11.484 -4.918 1 98.75 79 VAL A CA 1
ATOM 605 C C . VAL A 1 79 ? 7.312 -10.094 -5.496 1 98.75 79 VAL A C 1
ATOM 607 O O . VAL A 1 79 ? 6.555 -9.625 -6.352 1 98.75 79 VAL A O 1
ATOM 610 N N . GLY A 1 80 ? 8.406 -9.43 -5.02 1 98.06 80 GLY A N 1
ATOM 611 C CA . GLY A 1 80 ? 8.773 -8.133 -5.547 1 98.06 80 GLY A CA 1
ATOM 612 C C . GLY A 1 80 ? 9.062 -8.148 -7.035 1 98.06 80 GLY A C 1
ATOM 613 O O . GLY A 1 80 ? 8.617 -7.27 -7.773 1 98.06 80 GLY A O 1
ATOM 614 N N . ASP A 1 81 ? 9.805 -9.195 -7.508 1 98.5 81 ASP A N 1
ATOM 615 C CA . ASP A 1 81 ? 10.07 -9.352 -8.938 1 98.5 81 ASP A CA 1
ATOM 616 C C . ASP A 1 81 ? 8.773 -9.406 -9.734 1 98.5 81 ASP A C 1
ATOM 618 O O . ASP A 1 81 ? 8.641 -8.719 -10.75 1 98.5 81 ASP A O 1
ATOM 622 N N . ILE A 1 82 ? 7.859 -10.148 -9.25 1 98.56 82 ILE A N 1
ATOM 623 C CA . ILE A 1 82 ? 6.617 -10.414 -9.969 1 98.56 82 ILE A CA 1
ATOM 624 C C . ILE A 1 82 ? 5.762 -9.148 -10 1 98.56 82 ILE A C 1
ATOM 626 O O . ILE A 1 82 ? 5.32 -8.711 -11.062 1 98.56 82 ILE A O 1
ATOM 630 N N . LEU A 1 83 ? 5.574 -8.531 -8.859 1 96.44 83 LEU A N 1
ATOM 631 C CA . LEU A 1 83 ? 4.703 -7.363 -8.758 1 96.44 83 LEU A CA 1
ATOM 632 C C . LEU A 1 83 ? 5.301 -6.176 -9.516 1 96.44 83 LEU A C 1
ATOM 634 O O . LEU A 1 83 ? 4.582 -5.453 -10.211 1 96.44 83 LEU A O 1
ATOM 638 N N . ARG A 1 84 ? 6.609 -5.934 -9.422 1 95.88 84 ARG A N 1
ATOM 639 C CA . ARG A 1 84 ? 7.211 -4.805 -10.117 1 95.88 84 ARG A CA 1
ATOM 640 C C . ARG A 1 84 ? 7.148 -5 -11.633 1 95.88 84 ARG A C 1
ATOM 642 O O . ARG A 1 84 ? 7.008 -4.031 -12.383 1 95.88 84 ARG A O 1
ATOM 649 N N . THR A 1 85 ? 7.285 -6.219 -12.031 1 97.25 85 THR A N 1
ATOM 650 C CA . THR A 1 85 ? 7.172 -6.531 -13.453 1 97.25 85 THR A CA 1
ATOM 651 C C . THR A 1 85 ? 5.781 -6.176 -13.977 1 97.25 85 THR A C 1
ATOM 653 O O . THR A 1 85 ? 5.645 -5.684 -15.102 1 97.25 85 THR A O 1
ATOM 656 N N . LEU A 1 86 ? 4.77 -6.324 -13.18 1 96.25 86 LEU A N 1
ATOM 657 C CA . LEU A 1 86 ? 3.391 -6.211 -13.641 1 96.25 86 LEU A CA 1
ATOM 658 C C . LEU A 1 86 ? 2.807 -4.852 -13.281 1 96.25 86 LEU A C 1
ATOM 660 O O . LEU A 1 86 ? 1.917 -4.352 -13.977 1 96.25 86 LEU A O 1
ATOM 664 N N . GLU A 1 87 ? 3.326 -4.273 -12.18 1 89.19 87 GLU A N 1
ATOM 665 C CA . GLU A 1 87 ? 2.709 -3.072 -11.625 1 89.19 87 GLU A CA 1
ATOM 666 C C . GLU A 1 87 ? 3.635 -1.867 -11.758 1 89.19 87 GLU A C 1
ATOM 668 O O . GLU A 1 87 ? 3.197 -0.723 -11.609 1 89.19 87 GLU A O 1
ATOM 673 N N . GLY A 1 88 ? 4.816 -2.053 -12.031 1 90.5 88 GLY A N 1
ATOM 674 C CA . GLY A 1 88 ? 5.801 -0.989 -11.906 1 90.5 88 GLY A CA 1
ATOM 675 C C . GLY A 1 88 ? 6.309 -0.808 -10.492 1 90.5 88 GLY A C 1
ATOM 676 O O . GLY A 1 88 ? 6.188 -1.713 -9.664 1 90.5 88 GLY A O 1
ATOM 677 N N . GLU A 1 89 ? 6.891 0.337 -10.227 1 88.94 89 GLU A N 1
ATOM 678 C CA . GLU A 1 89 ? 7.445 0.591 -8.898 1 88.94 89 GLU A CA 1
ATOM 679 C C . GLU A 1 89 ? 6.359 0.527 -7.824 1 88.94 89 GLU A C 1
ATOM 681 O O . GLU A 1 89 ? 5.238 0.996 -8.039 1 88.94 89 GLU A O 1
ATOM 686 N N . LEU A 1 90 ? 6.703 -0.128 -6.758 1 90.69 90 LEU A N 1
ATOM 687 C CA . LEU A 1 90 ? 5.762 -0.289 -5.656 1 90.69 90 LEU A CA 1
ATOM 688 C C . LEU A 1 90 ? 5.871 0.874 -4.676 1 90.69 90 LEU A C 1
ATOM 690 O O . LEU A 1 90 ? 6.57 0.775 -3.664 1 90.69 90 LEU A O 1
ATOM 694 N N . GLU A 1 91 ? 5.227 1.935 -5.043 1 90.12 91 GLU A N 1
ATOM 695 C CA . GLU A 1 91 ? 5.191 3.139 -4.219 1 90.12 91 GLU A CA 1
ATOM 696 C C . GLU A 1 91 ? 3.768 3.453 -3.764 1 90.12 91 GLU A C 1
ATOM 698 O O . GLU A 1 91 ? 2.818 3.314 -4.535 1 90.12 91 GLU A O 1
ATOM 703 N N . VAL A 1 92 ? 3.686 3.9 -2.516 1 89.69 92 VAL A N 1
ATOM 704 C CA . VAL A 1 92 ? 2.357 4.137 -1.96 1 89.69 92 VAL A CA 1
ATOM 705 C C . VAL A 1 92 ? 1.828 5.484 -2.441 1 89.69 92 VAL A C 1
ATOM 707 O O . VAL A 1 92 ? 0.628 5.754 -2.355 1 89.69 92 VAL A O 1
ATOM 710 N N . VAL A 1 93 ? 2.684 6.43 -2.809 1 89.44 93 VAL A N 1
ATOM 711 C CA . VAL A 1 93 ? 2.367 7.707 -3.436 1 89.44 93 VAL A CA 1
ATOM 712 C C . VAL A 1 93 ? 3.334 7.973 -4.59 1 89.44 93 VAL A C 1
ATOM 714 O O . VAL A 1 93 ? 4.453 7.457 -4.598 1 89.44 93 VAL A O 1
ATOM 717 N N . ASN A 1 94 ? 2.824 8.688 -5.566 1 86 94 ASN A N 1
ATOM 718 C CA . ASN A 1 94 ? 3.73 9.094 -6.637 1 86 94 ASN A CA 1
ATOM 719 C C . ASN A 1 94 ? 4.734 10.133 -6.152 1 86 94 ASN A C 1
ATOM 721 O O . ASN A 1 94 ? 4.426 11.328 -6.117 1 86 94 ASN A O 1
ATOM 725 N N . LEU A 1 95 ? 5.867 9.719 -5.852 1 87.44 95 LEU A N 1
ATOM 726 C CA . LEU A 1 95 ? 6.867 10.57 -5.215 1 87.44 95 LEU A CA 1
ATOM 727 C C . LEU A 1 95 ? 7.445 11.562 -6.215 1 87.44 95 LEU A C 1
ATOM 729 O O . LEU A 1 95 ? 8.047 12.57 -5.82 1 87.44 95 LEU A O 1
ATOM 733 N N . GLU A 1 96 ? 7.25 11.25 -7.48 1 86.31 96 GLU A N 1
ATOM 734 C CA . GLU A 1 96 ? 7.73 12.172 -8.508 1 86.31 96 GLU A CA 1
ATOM 735 C C . GLU A 1 96 ? 6.977 13.5 -8.461 1 86.31 96 GLU A C 1
ATOM 737 O O . GLU A 1 96 ? 7.477 14.516 -8.938 1 86.31 96 GLU A O 1
ATOM 742 N N . GLU A 1 97 ? 5.902 13.453 -7.879 1 85.88 97 GLU A N 1
ATOM 743 C CA . GLU A 1 97 ? 5.066 14.648 -7.805 1 85.88 97 GLU A CA 1
ATOM 744 C C . GLU A 1 97 ? 5.449 15.516 -6.609 1 85.88 97 GLU A C 1
ATOM 746 O O . GLU A 1 97 ? 5.004 16.656 -6.496 1 85.88 97 GLU A O 1
ATOM 751 N N . TYR A 1 98 ? 6.27 14.961 -5.738 1 90.75 98 TYR A N 1
ATOM 752 C CA . TYR A 1 98 ? 6.664 15.711 -4.551 1 90.75 98 TYR A CA 1
ATOM 753 C C . TYR A 1 98 ? 7.805 16.672 -4.863 1 90.75 98 TYR A C 1
ATOM 755 O O . TYR A 1 98 ? 8.727 16.328 -5.605 1 90.75 98 TYR A O 1
ATOM 763 N N . ASN A 1 99 ? 7.598 17.828 -4.359 1 93.44 99 ASN A N 1
ATOM 764 C CA . ASN A 1 99 ? 8.602 18.875 -4.484 1 93.44 99 ASN A CA 1
ATOM 765 C C . ASN A 1 99 ? 9.445 19 -3.219 1 93.44 99 ASN A C 1
ATOM 767 O O . ASN A 1 99 ? 8.977 19.5 -2.197 1 93.44 99 ASN A O 1
ATOM 771 N N . ASP A 1 100 ? 10.773 18.75 -3.316 1 93.31 100 ASP A N 1
ATOM 772 C CA . ASP A 1 100 ? 11.648 18.719 -2.152 1 93.31 100 ASP A CA 1
ATOM 773 C C . ASP A 1 100 ? 11.906 20.125 -1.621 1 93.31 100 ASP A C 1
ATOM 775 O O . ASP A 1 100 ? 12.414 20.297 -0.508 1 93.31 100 ASP A O 1
ATOM 779 N N . SER A 1 101 ? 11.57 21.109 -2.402 1 94.94 101 SER A N 1
ATOM 780 C CA . SER A 1 101 ? 11.727 22.484 -1.928 1 94.94 101 SER A CA 1
ATOM 781 C C . SER A 1 101 ? 10.57 22.875 -1.016 1 94.94 101 SER A C 1
ATOM 783 O O . SER A 1 101 ? 10.648 23.891 -0.309 1 94.94 101 SER A O 1
ATOM 785 N N . ASN A 1 102 ? 9.453 22.188 -1.11 1 96.44 102 ASN A N 1
ATOM 786 C CA . ASN A 1 102 ? 8.336 22.344 -0.186 1 96.44 102 ASN A CA 1
ATOM 787 C C . ASN A 1 102 ? 8.562 21.578 1.108 1 96.44 102 ASN A C 1
ATOM 789 O O . ASN A 1 102 ? 8.578 20.344 1.104 1 96.44 102 ASN A O 1
ATOM 793 N N . ILE A 1 103 ? 8.703 22.266 2.154 1 96.88 103 ILE A N 1
ATOM 794 C CA . ILE A 1 103 ? 9.125 21.688 3.422 1 96.88 103 ILE A CA 1
ATOM 795 C C . ILE A 1 103 ? 8.109 20.641 3.871 1 96.88 103 ILE A C 1
ATOM 797 O O . ILE A 1 103 ? 8.484 19.578 4.379 1 96.88 103 ILE A O 1
ATOM 801 N N . MET A 1 104 ? 6.801 20.922 3.725 1 98 104 MET A N 1
ATOM 802 C CA . MET A 1 104 ? 5.766 19.953 4.082 1 98 104 MET A CA 1
ATOM 803 C C . MET A 1 104 ? 5.91 18.672 3.268 1 98 104 MET A C 1
ATOM 805 O O . MET A 1 104 ? 5.871 17.578 3.822 1 98 104 MET A O 1
ATOM 809 N N . GLU A 1 105 ? 6.078 18.828 1.998 1 97.25 105 GLU A N 1
ATOM 810 C CA . GLU A 1 105 ? 6.23 17.672 1.12 1 97.25 105 GLU A CA 1
ATOM 811 C C . GLU A 1 105 ? 7.5 16.891 1.449 1 97.25 105 GLU A C 1
ATOM 813 O O . GLU A 1 105 ? 7.492 15.664 1.467 1 97.25 105 GLU A O 1
ATOM 818 N N . LEU A 1 106 ? 8.57 17.641 1.671 1 97.5 106 LEU A N 1
ATOM 819 C CA . LEU A 1 106 ? 9.82 17 2.061 1 97.5 106 LEU A CA 1
ATOM 820 C C . LEU A 1 106 ? 9.648 16.219 3.359 1 97.5 106 LEU A C 1
ATOM 822 O O . LEU A 1 106 ? 10.117 15.078 3.477 1 97.5 106 LEU A O 1
ATOM 826 N N . CYS A 1 107 ? 9.023 16.781 4.301 1 98.06 107 CYS A N 1
ATOM 827 C CA . CYS A 1 107 ? 8.781 16.156 5.602 1 98.06 107 CYS A CA 1
ATOM 828 C C . CYS A 1 107 ? 8.008 14.859 5.445 1 98.06 107 CYS A C 1
ATOM 830 O O . CYS A 1 107 ? 8.445 13.812 5.934 1 98.06 107 CYS A O 1
ATOM 832 N N . LEU A 1 108 ? 6.906 14.898 4.746 1 98.19 108 LEU A N 1
ATOM 833 C CA . LEU A 1 108 ? 6.062 13.719 4.602 1 98.19 108 LEU A CA 1
ATOM 834 C C . LEU A 1 108 ? 6.738 12.664 3.727 1 98.19 108 LEU A C 1
ATOM 836 O O . LEU A 1 108 ? 6.641 11.469 3.998 1 98.19 108 LEU A O 1
ATOM 840 N N . LYS A 1 109 ? 7.395 13.148 2.674 1 97.12 109 LYS A N 1
ATOM 841 C CA . LYS A 1 109 ? 8.125 12.234 1.806 1 97.12 109 LYS A CA 1
ATOM 842 C C . LYS A 1 109 ? 9.133 11.406 2.602 1 97.12 109 LYS A C 1
ATOM 844 O O . LYS A 1 109 ? 9.156 10.18 2.492 1 97.12 109 LYS A O 1
ATOM 849 N N . ARG A 1 110 ? 9.891 12 3.465 1 97.62 110 ARG A N 1
ATOM 850 C CA . ARG A 1 110 ? 11.008 11.359 4.152 1 97.62 110 ARG A CA 1
ATOM 851 C C . ARG A 1 110 ? 10.531 10.57 5.363 1 97.62 110 ARG A C 1
ATOM 853 O O . ARG A 1 110 ? 11.078 9.516 5.68 1 97.62 110 ARG A O 1
ATOM 860 N N . ASN A 1 111 ? 9.508 11.047 5.98 1 98.5 111 ASN A N 1
ATOM 861 C CA . ASN A 1 111 ? 9.203 10.508 7.305 1 98.5 111 ASN A CA 1
ATOM 862 C C . ASN A 1 111 ? 7.965 9.617 7.273 1 98.5 111 ASN A C 1
ATOM 864 O O . ASN A 1 111 ? 7.637 8.977 8.266 1 98.5 111 ASN A O 1
ATOM 868 N N . VAL A 1 112 ? 7.328 9.531 6.152 1 98.12 112 VAL A N 1
ATOM 869 C CA . VAL A 1 112 ? 6.168 8.648 6.051 1 98.12 112 VAL A CA 1
ATOM 870 C C . VAL A 1 112 ? 6.277 7.789 4.793 1 98.12 112 VAL A C 1
ATOM 872 O O . VAL A 1 112 ? 6.391 6.566 4.879 1 98.12 112 VAL A O 1
ATOM 875 N N . TRP A 1 113 ? 6.324 8.445 3.67 1 96 113 TRP A N 1
ATOM 876 C CA . TRP A 1 113 ? 6.152 7.723 2.412 1 96 113 TRP A CA 1
ATOM 877 C C . TRP A 1 113 ? 7.383 6.871 2.102 1 96 113 TRP A C 1
ATOM 879 O O . TRP A 1 113 ? 7.258 5.703 1.728 1 96 113 TRP A O 1
ATOM 889 N N . ASN A 1 114 ? 8.57 7.453 2.23 1 96.69 114 ASN A N 1
ATOM 890 C CA . ASN A 1 114 ? 9.781 6.672 2.004 1 96.69 114 ASN A CA 1
ATOM 891 C C . ASN A 1 114 ? 9.875 5.488 2.959 1 96.69 114 ASN A C 1
ATOM 893 O O . ASN A 1 114 ? 10.328 4.406 2.576 1 96.69 114 ASN A O 1
ATOM 897 N N . LYS A 1 115 ? 9.469 5.711 4.172 1 97.69 115 LYS A N 1
ATOM 898 C CA . LYS A 1 115 ? 9.492 4.629 5.148 1 97.69 115 LYS A CA 1
ATOM 899 C C . LYS A 1 115 ? 8.523 3.516 4.77 1 97.69 115 LYS A C 1
ATOM 901 O O . LYS A 1 115 ? 8.859 2.332 4.848 1 97.69 115 LYS A O 1
ATOM 906 N N . LEU A 1 116 ? 7.348 3.865 4.375 1 95.69 116 LEU A N 1
ATOM 907 C CA . LEU A 1 116 ? 6.367 2.883 3.924 1 95.69 116 LEU A CA 1
ATOM 908 C C . LEU A 1 116 ? 6.891 2.109 2.719 1 95.69 116 LEU A C 1
ATOM 910 O O . LEU A 1 116 ? 6.828 0.877 2.691 1 95.69 116 LEU A O 1
ATOM 914 N N . ASN A 1 117 ? 7.375 2.877 1.734 1 94.25 117 ASN A N 1
ATOM 915 C CA . ASN A 1 117 ? 7.914 2.236 0.539 1 94.25 117 ASN A CA 1
ATOM 916 C C . ASN A 1 117 ? 9.031 1.256 0.883 1 94.25 117 ASN A C 1
ATOM 918 O O . ASN A 1 117 ? 9.094 0.159 0.326 1 94.25 117 ASN A O 1
ATOM 922 N N . LYS A 1 118 ? 9.867 1.679 1.757 1 96.88 118 LYS A N 1
ATOM 923 C CA . LYS A 1 118 ? 10.977 0.818 2.164 1 96.88 118 LYS A CA 1
ATOM 924 C C . LYS A 1 118 ? 10.461 -0.469 2.805 1 96.88 118 LYS A C 1
ATOM 926 O O . LYS A 1 118 ? 10.938 -1.561 2.479 1 96.88 118 LYS A O 1
ATOM 931 N N . GLU A 1 119 ? 9.508 -0.387 3.738 1 96 119 GLU A N 1
ATOM 932 C CA . GLU A 1 119 ? 8.961 -1.567 4.402 1 96 119 GLU A CA 1
ATOM 933 C C . GLU A 1 119 ? 8.297 -2.506 3.396 1 96 119 GLU A C 1
ATOM 935 O O . GLU A 1 119 ? 8.492 -3.723 3.459 1 96 119 GLU A O 1
ATOM 940 N N . ILE A 1 120 ? 7.562 -1.948 2.514 1 94.75 120 ILE A N 1
ATOM 941 C CA . ILE A 1 120 ? 6.848 -2.732 1.512 1 94.75 120 ILE A CA 1
ATOM 942 C C . ILE A 1 120 ? 7.848 -3.449 0.607 1 94.75 120 ILE A C 1
ATOM 944 O O . ILE A 1 120 ? 7.77 -4.668 0.43 1 94.75 120 ILE A O 1
ATOM 948 N N . ASN A 1 121 ? 8.797 -2.701 0.108 1 96.12 121 ASN A N 1
ATOM 949 C CA . ASN A 1 121 ? 9.766 -3.283 -0.815 1 96.12 121 ASN A CA 1
ATOM 950 C C . ASN A 1 121 ? 10.641 -4.324 -0.126 1 96.12 121 ASN A C 1
ATOM 952 O O . ASN A 1 121 ? 10.953 -5.363 -0.71 1 96.12 121 ASN A O 1
ATOM 956 N N . THR A 1 122 ? 11.047 -4.023 1.055 1 98.25 122 THR A N 1
ATOM 957 C CA . THR A 1 122 ? 11.828 -4.992 1.814 1 98.25 122 THR A CA 1
ATOM 958 C C . THR A 1 122 ? 11.055 -6.297 1.986 1 98.25 122 THR A C 1
ATOM 960 O O . THR A 1 122 ? 11.602 -7.379 1.763 1 98.25 122 THR A O 1
ATOM 963 N N . LEU A 1 123 ? 9.789 -6.234 2.32 1 98.25 123 LEU A N 1
ATOM 964 C CA . LEU A 1 123 ? 8.992 -7.426 2.576 1 98.25 123 LEU A CA 1
ATOM 965 C C . LEU A 1 123 ? 8.773 -8.219 1.294 1 98.25 123 LEU A C 1
ATOM 967 O O . LEU A 1 123 ? 9.031 -9.43 1.255 1 98.25 123 LEU A O 1
ATOM 971 N N . VAL A 1 124 ? 8.352 -7.562 0.237 1 97.81 124 VAL A N 1
ATOM 972 C CA . VAL A 1 124 ? 8 -8.305 -0.97 1 97.81 124 VAL A CA 1
ATOM 973 C C . VAL A 1 124 ? 9.266 -8.906 -1.591 1 97.81 124 VAL A C 1
ATOM 975 O O . VAL A 1 124 ? 9.203 -9.938 -2.258 1 97.81 124 VAL A O 1
ATOM 978 N N . ASP A 1 125 ? 10.43 -8.281 -1.354 1 98.62 125 ASP A N 1
ATOM 979 C CA . ASP A 1 125 ? 11.695 -8.812 -1.867 1 98.62 125 ASP A CA 1
ATOM 980 C C . ASP A 1 125 ? 12.203 -9.961 -0.999 1 98.62 125 ASP A C 1
ATOM 982 O O . ASP A 1 125 ? 13.102 -10.695 -1.401 1 98.62 125 ASP A O 1
ATOM 986 N N . SER A 1 126 ? 11.633 -10.102 0.158 1 98.75 126 SER A N 1
ATOM 987 C CA . SER A 1 126 ? 12.07 -11.156 1.062 1 98.75 126 SER A CA 1
ATOM 988 C C . SER A 1 126 ? 11.273 -12.438 0.844 1 98.75 126 SER A C 1
ATOM 990 O O . SER A 1 126 ? 11.68 -13.516 1.285 1 98.75 126 SER A O 1
ATOM 992 N N . ILE A 1 127 ? 10.109 -12.414 0.25 1 98.88 127 ILE A N 1
ATOM 993 C CA . ILE A 1 127 ? 9.273 -13.578 -0.001 1 98.88 127 ILE A CA 1
ATOM 994 C C . ILE A 1 127 ? 9.617 -14.18 -1.363 1 98.88 127 ILE A C 1
ATOM 996 O O . ILE A 1 127 ? 9.391 -13.547 -2.4 1 98.88 127 ILE A O 1
ATOM 1000 N N . THR A 1 128 ? 10.117 -15.367 -1.39 1 98.94 128 THR A N 1
ATOM 1001 C CA . THR A 1 128 ? 10.453 -16.031 -2.645 1 98.94 128 THR A CA 1
ATOM 1002 C C . THR A 1 128 ? 9.258 -16.781 -3.197 1 98.94 128 THR A C 1
ATOM 1004 O O . THR A 1 128 ? 8.352 -17.156 -2.449 1 98.94 128 THR A O 1
ATOM 1007 N N . LEU A 1 129 ? 9.281 -17.016 -4.496 1 98.94 129 LEU A N 1
ATOM 1008 C CA . LEU A 1 129 ? 8.258 -17.859 -5.109 1 98.94 129 LEU A CA 1
ATOM 1009 C C . LEU A 1 129 ? 8.305 -19.281 -4.539 1 98.94 129 LEU A C 1
ATOM 1011 O O . LEU A 1 129 ? 7.266 -19.922 -4.379 1 98.94 129 LEU A O 1
ATOM 1015 N N . GLU A 1 130 ? 9.5 -19.766 -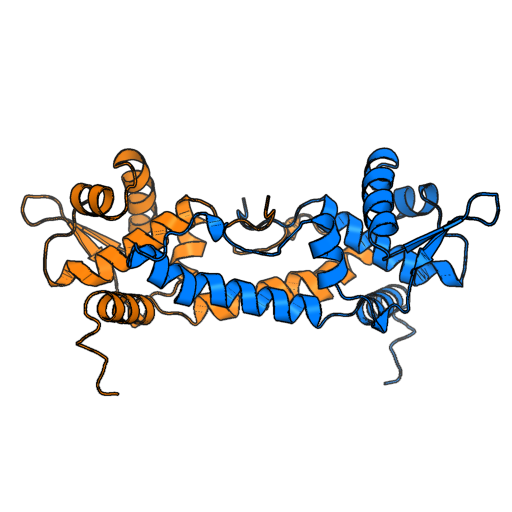4.242 1 98.88 130 GLU A N 1
ATOM 1016 C CA . GLU A 1 130 ? 9.641 -21.078 -3.635 1 98.88 130 GLU A CA 1
ATOM 1017 C C . GLU A 1 130 ? 8.828 -21.188 -2.352 1 98.88 130 GLU A C 1
ATOM 1019 O O . GLU A 1 130 ? 8.148 -22.188 -2.125 1 98.88 130 GLU A O 1
ATOM 1024 N N . GLU A 1 131 ? 8.898 -20.172 -1.527 1 98.81 131 GLU A N 1
ATOM 1025 C CA . GLU A 1 131 ? 8.125 -20.156 -0.288 1 98.81 131 GLU A CA 1
ATOM 1026 C C . GLU A 1 131 ? 6.629 -20.266 -0.567 1 98.81 131 GLU A C 1
ATOM 1028 O O . GLU A 1 131 ? 5.926 -21.031 0.095 1 98.81 131 GLU A O 1
ATOM 1033 N N . LEU A 1 132 ? 6.129 -19.562 -1.513 1 98.88 132 LEU A N 1
ATOM 1034 C CA . LEU A 1 132 ? 4.703 -19.594 -1.833 1 98.88 132 LEU A CA 1
ATOM 1035 C C . LEU A 1 132 ? 4.309 -20.953 -2.4 1 98.88 132 LEU A C 1
ATOM 1037 O O . LEU A 1 132 ? 3.238 -21.469 -2.082 1 98.88 132 LEU A O 1
ATOM 1041 N N . VAL A 1 133 ? 5.152 -21.438 -3.27 1 98.62 133 VAL A N 1
ATOM 1042 C CA . VAL A 1 133 ? 4.906 -22.75 -3.857 1 98.62 133 VAL A CA 1
ATOM 1043 C C . VAL A 1 133 ? 4.805 -23.797 -2.752 1 98.62 133 VAL A C 1
ATOM 1045 O O . VAL A 1 133 ? 3.881 -24.609 -2.744 1 98.62 133 VAL A O 1
ATOM 1048 N N . GLN A 1 134 ? 5.723 -23.781 -1.806 1 98.25 134 GLN A N 1
ATOM 1049 C CA . GLN A 1 134 ? 5.727 -24.734 -0.706 1 98.25 134 GLN A CA 1
ATOM 1050 C C . GLN A 1 134 ? 4.492 -24.562 0.175 1 98.25 134 GLN A C 1
ATOM 1052 O O . GLN A 1 134 ? 3.877 -25.547 0.59 1 98.25 134 GLN A O 1
ATOM 1057 N N . GLU A 1 135 ? 4.16 -23.359 0.468 1 98.12 135 GLU A N 1
ATOM 1058 C CA . GLU A 1 135 ? 2.969 -23.094 1.269 1 98.12 135 GLU A CA 1
ATOM 1059 C C . GLU A 1 135 ? 1.711 -23.594 0.565 1 98.12 135 GLU A C 1
ATOM 1061 O O . GLU A 1 135 ? 0.842 -24.203 1.193 1 98.12 135 GLU A O 1
ATOM 1066 N N . TYR A 1 136 ? 1.596 -23.344 -0.699 1 98.25 136 TYR A N 1
ATOM 1067 C CA . TYR A 1 136 ? 0.454 -23.797 -1.482 1 98.25 136 TYR A CA 1
ATOM 1068 C C . TYR A 1 136 ? 0.33 -25.312 -1.424 1 98.25 136 TYR A C 1
ATOM 1070 O O . TYR A 1 136 ? -0.758 -25.844 -1.188 1 98.25 136 TYR A O 1
ATOM 1078 N N . LYS A 1 137 ? 1.438 -25.969 -1.705 1 97.12 137 LYS A N 1
ATOM 1079 C CA . LYS A 1 137 ? 1.448 -27.422 -1.663 1 97.12 137 LYS A CA 1
ATOM 1080 C C . LYS A 1 137 ? 1.043 -27.938 -0.285 1 97.12 137 LYS A C 1
ATOM 1082 O O . LYS A 1 137 ? 0.343 -28.953 -0.173 1 97.12 137 LYS A O 1
ATOM 1087 N N . GLY A 1 138 ? 1.497 -27.188 0.69 1 96.38 138 GLY A N 1
ATOM 1088 C CA . GLY A 1 138 ? 1.12 -27.547 2.047 1 96.38 138 GLY A CA 1
ATOM 1089 C C . GLY A 1 138 ? -0.372 -27.453 2.301 1 96.38 138 GLY A C 1
ATOM 1090 O O . GLY A 1 138 ? -0.954 -28.297 2.973 1 96.38 138 GLY A O 1
ATOM 1091 N N . TYR A 1 139 ? -0.992 -26.422 1.822 1 94.88 139 TYR A N 1
ATOM 1092 C CA . TYR A 1 139 ? -2.43 -26.234 1.985 1 94.88 139 TYR A CA 1
ATOM 1093 C C . TYR A 1 139 ? -3.209 -27.266 1.195 1 94.88 139 TYR A C 1
ATOM 1095 O O . TYR A 1 139 ? -4.285 -27.703 1.615 1 94.88 139 TYR A O 1
ATOM 1103 N N . LYS A 1 140 ? -2.729 -27.578 0.091 1 92.31 140 LYS A N 1
ATOM 1104 C CA . LYS A 1 140 ? -3.402 -28.531 -0.788 1 92.31 140 LYS A CA 1
ATOM 1105 C C . LYS A 1 140 ? -3.336 -29.953 -0.219 1 92.31 140 LYS A C 1
ATOM 1107 O O . LYS A 1 140 ? -4.281 -30.734 -0.365 1 92.31 140 LYS A O 1
ATOM 1112 N N . ASN A 1 141 ? -2.221 -30.25 0.365 1 89.25 141 ASN A N 1
ATOM 1113 C CA . ASN A 1 141 ? -2.018 -31.562 0.967 1 89.25 141 ASN A CA 1
ATOM 1114 C C . ASN A 1 141 ? -1.663 -31.453 2.447 1 89.25 141 ASN A C 1
ATOM 1116 O O . ASN A 1 141 ? -0.514 -31.672 2.834 1 89.25 141 ASN A O 1
ATOM 1120 N N . PRO A 1 142 ? -2.664 -31.016 3.229 1 75.06 142 PRO A N 1
ATOM 1121 C CA . PRO A 1 142 ? -2.354 -30.797 4.641 1 75.06 142 PRO A CA 1
ATOM 1122 C C . PRO A 1 142 ? -1.708 -32 5.305 1 75.06 142 PRO A C 1
ATOM 1124 O O . PRO A 1 142 ? -0.971 -31.859 6.285 1 75.06 142 PRO A O 1
ATOM 1127 N N . GLY A 1 143 ? -2.059 -33.219 5.016 1 63.44 143 GLY A N 1
ATOM 1128 C CA . GLY A 1 143 ? -1.417 -34.375 5.594 1 63.44 143 GLY A CA 1
ATOM 1129 C C . GLY A 1 143 ? 0.087 -34.406 5.402 1 63.44 143 GLY A C 1
ATOM 1130 O O . GLY A 1 143 ? 0.792 -35.188 6.027 1 63.44 143 GLY A O 1
ATOM 1131 N N . TYR A 1 144 ? 0.594 -33.688 4.469 1 54.09 144 TYR A N 1
ATOM 1132 C CA . TYR A 1 144 ? 2.023 -33.562 4.207 1 54.09 144 TYR A CA 1
ATOM 1133 C C . TYR A 1 144 ? 2.658 -32.531 5.125 1 54.09 144 TYR A C 1
ATOM 1135 O O . TYR A 1 144 ? 2.953 -31.422 4.699 1 54.09 144 TYR A O 1
ATOM 1143 N N . MET A 1 145 ? 2.096 -32.156 6.102 1 49.38 145 MET A N 1
ATOM 1144 C CA . MET A 1 145 ? 2.736 -31.188 6.965 1 49.38 145 MET A CA 1
ATOM 1145 C C . MET A 1 145 ? 4.215 -31.5 7.152 1 49.38 145 MET A C 1
ATOM 1147 O O . MET A 1 145 ? 4.574 -32.625 7.5 1 49.38 145 MET A O 1
ATOM 1151 N N . TYR A 1 146 ? 5.156 -30.578 6.578 1 46.88 146 TYR A N 1
ATOM 1152 C CA . TYR A 1 146 ? 6.609 -30.703 6.59 1 46.88 146 TYR A CA 1
ATOM 1153 C C . TYR A 1 146 ? 7.109 -31.141 7.961 1 46.88 146 TYR A C 1
ATOM 1155 O O . TYR A 1 146 ? 6.605 -30.672 8.984 1 46.88 146 TYR A O 1
ATOM 1163 N N . TYR A 1 147 ? 7.547 -32.312 7.969 1 36.59 147 TYR A N 1
ATOM 1164 C CA . TYR A 1 147 ? 8.492 -32.844 8.961 1 36.59 147 TYR A CA 1
ATOM 1165 C C . TYR A 1 147 ? 9.594 -31.812 9.234 1 36.59 147 TYR A C 1
ATOM 1167 O O . TYR A 1 147 ? 10.484 -31.609 8.406 1 36.59 147 TYR A O 1
ATOM 1175 N N . ILE A 1 148 ? 9.305 -30.438 9.141 1 29.48 148 ILE A N 1
ATOM 1176 C CA . ILE A 1 148 ? 10.492 -29.875 9.773 1 29.48 148 ILE A CA 1
ATOM 1177 C C . ILE A 1 148 ? 10.398 -30.047 11.289 1 29.48 148 ILE A C 1
ATOM 1179 O O . ILE A 1 148 ? 9.312 -29.938 11.867 1 29.48 148 ILE A O 1
ATOM 1183 N N . MET B 1 1 ? 1.88 4.129 -13.312 1 42.78 1 MET B N 1
ATOM 1184 C CA . MET B 1 1 ? 0.697 4.188 -12.461 1 42.78 1 MET B CA 1
ATOM 1185 C C . MET B 1 1 ? 0.814 3.207 -11.297 1 42.78 1 MET B C 1
ATOM 1187 O O . MET B 1 1 ? 1.083 2.023 -11.508 1 42.78 1 MET B O 1
ATOM 1191 N N . THR B 1 2 ? 1.351 3.801 -10.188 1 53.25 2 THR B N 1
ATOM 1192 C CA . THR B 1 2 ? 1.511 2.906 -9.047 1 53.25 2 THR B CA 1
ATOM 1193 C C . THR B 1 2 ? 0.152 2.504 -8.477 1 53.25 2 THR B C 1
ATOM 1195 O O . THR B 1 2 ? -0.729 3.348 -8.305 1 53.25 2 THR B O 1
ATOM 1198 N N . LEU B 1 3 ? -0.203 1.27 -8.695 1 55.19 3 LEU B N 1
ATOM 1199 C CA . LEU B 1 3 ? -1.541 0.784 -8.383 1 55.19 3 LEU B CA 1
ATOM 1200 C C . LEU B 1 3 ? -1.771 0.769 -6.875 1 55.19 3 LEU B C 1
ATOM 1202 O O . LEU B 1 3 ? -2.902 0.597 -6.414 1 55.19 3 LEU B O 1
ATOM 1206 N N . MET B 1 4 ? -0.7 1.055 -6.047 1 61.56 4 MET B N 1
ATOM 1207 C CA . MET B 1 4 ? -0.939 1.078 -4.605 1 61.56 4 MET B CA 1
ATOM 1208 C C . MET B 1 4 ? -1.012 2.51 -4.09 1 61.56 4 MET B C 1
ATOM 1210 O O . MET B 1 4 ? -0.001 3.072 -3.662 1 61.56 4 MET B O 1
ATOM 1214 N N . GLN B 1 5 ? -2.172 3.195 -4.469 1 76.94 5 GLN B N 1
ATOM 1215 C CA . GLN B 1 5 ? -1.967 4.617 -4.211 1 76.94 5 GLN B CA 1
ATOM 1216 C C . GLN B 1 5 ? -2.832 5.094 -3.047 1 76.94 5 GLN B C 1
ATOM 1218 O O . GLN B 1 5 ? -4.008 4.734 -2.955 1 76.94 5 GLN B O 1
ATOM 1223 N N . ILE B 1 6 ? -2.195 5.785 -2.072 1 88.06 6 ILE B N 1
ATOM 1224 C CA . ILE B 1 6 ? -2.912 6.586 -1.087 1 88.06 6 ILE B CA 1
ATOM 1225 C C . ILE B 1 6 ? -3.656 7.719 -1.787 1 88.06 6 ILE B C 1
ATOM 1227 O O . ILE B 1 6 ? -3.113 8.367 -2.686 1 88.06 6 ILE B O 1
ATOM 1231 N N . SER B 1 7 ? -4.875 7.91 -1.381 1 89.25 7 SER B N 1
ATOM 1232 C CA . SER B 1 7 ? -5.715 8.922 -2.018 1 89.25 7 SER B CA 1
ATOM 1233 C C . SER B 1 7 ? -5.211 10.328 -1.719 1 89.25 7 SER B C 1
ATOM 1235 O O . SER B 1 7 ? -4.434 10.531 -0.783 1 89.25 7 SER B O 1
ATOM 1237 N N . THR B 1 8 ? -5.707 11.305 -2.496 1 90.62 8 THR B N 1
ATOM 1238 C CA . THR B 1 8 ? -5.434 12.703 -2.219 1 90.62 8 THR B CA 1
ATOM 1239 C C . THR B 1 8 ? -6.004 13.117 -0.865 1 90.62 8 THR B C 1
ATOM 1241 O O . THR B 1 8 ? -5.43 13.953 -0.169 1 90.62 8 THR B O 1
ATOM 1244 N N . LYS B 1 9 ? -7.125 12.508 -0.499 1 94 9 LYS B N 1
ATOM 1245 C CA . LYS B 1 9 ? -7.746 12.797 0.791 1 94 9 LYS B CA 1
ATOM 1246 C C . LYS B 1 9 ? -6.805 12.453 1.941 1 94 9 LYS B C 1
ATOM 1248 O O . LYS B 1 9 ? -6.656 13.234 2.885 1 94 9 LYS B O 1
ATOM 1253 N N . GLY B 1 10 ? -6.191 11.281 1.866 1 94.94 10 GLY B N 1
ATOM 1254 C CA . GLY B 1 10 ? -5.227 10.891 2.879 1 94.94 10 GLY B CA 1
ATOM 1255 C C . GLY B 1 10 ? -3.998 11.781 2.908 1 94.94 10 GLY B C 1
ATOM 1256 O O . GLY B 1 10 ? -3.539 12.18 3.98 1 94.94 10 GLY B O 1
ATOM 1257 N N . ARG B 1 11 ? -3.514 12.109 1.727 1 94.94 11 ARG B N 1
ATOM 1258 C CA . ARG B 1 11 ? -2.309 12.93 1.634 1 94.94 11 ARG B CA 1
ATOM 1259 C C . ARG B 1 11 ? -2.566 14.344 2.152 1 94.94 11 ARG B C 1
ATOM 1261 O O . ARG B 1 11 ? -1.797 14.859 2.963 1 94.94 11 ARG B O 1
ATOM 1268 N N . TYR B 1 12 ? -3.672 14.906 1.728 1 96.81 12 TYR B N 1
ATOM 1269 C CA . TYR B 1 12 ? -4.023 16.25 2.162 1 96.81 12 TYR B CA 1
ATOM 1270 C C . TYR B 1 12 ? -4.375 16.281 3.645 1 96.81 12 TYR B C 1
ATOM 1272 O O . TYR B 1 12 ? -4.074 17.25 4.348 1 96.81 12 TYR B O 1
ATOM 1280 N N . GLY B 1 13 ? -5.008 15.242 4.074 1 98.25 13 GLY B N 1
ATOM 1281 C CA . GLY B 1 13 ? -5.309 15.133 5.492 1 98.25 13 GLY B CA 1
ATOM 1282 C C . GLY B 1 13 ? -4.066 15.156 6.367 1 98.25 13 GLY B C 1
ATOM 1283 O O . GLY B 1 13 ? -4.043 15.82 7.406 1 98.25 13 GLY B O 1
ATOM 1284 N N . LEU B 1 14 ? -3.078 14.445 5.926 1 98.31 14 LEU B N 1
ATOM 1285 C CA . LEU B 1 14 ? -1.828 14.422 6.676 1 98.31 14 LEU B CA 1
ATOM 1286 C C . LEU B 1 14 ? -1.193 15.812 6.703 1 98.31 14 LEU B C 1
ATOM 1288 O O . LEU B 1 14 ? -0.705 16.25 7.746 1 98.31 14 LEU B O 1
ATOM 1292 N N . LYS B 1 15 ? -1.186 16.484 5.566 1 98.5 15 LYS B N 1
ATOM 1293 C CA . LYS B 1 15 ? -0.669 17.844 5.52 1 98.5 15 LYS B CA 1
ATOM 1294 C C . LYS B 1 15 ? -1.415 18.75 6.496 1 98.5 15 LYS B C 1
ATOM 1296 O O . LYS B 1 15 ? -0.796 19.531 7.227 1 98.5 15 LYS B O 1
ATOM 1301 N N . ALA B 1 16 ? -2.715 18.656 6.469 1 98.75 16 ALA B N 1
ATOM 1302 C CA . ALA B 1 16 ? -3.557 19.484 7.328 1 98.75 16 ALA B CA 1
ATOM 1303 C C . ALA B 1 16 ? -3.264 19.219 8.805 1 98.75 16 ALA B C 1
ATOM 1305 O O . ALA B 1 16 ? -3.127 20.156 9.594 1 98.75 16 ALA B O 1
ATOM 1306 N N . MET B 1 17 ? -3.113 17.938 9.164 1 98.94 17 MET B N 1
ATOM 1307 C CA . MET B 1 17 ? -2.893 17.562 10.562 1 98.94 17 MET B CA 1
ATOM 1308 C C . MET B 1 17 ? -1.535 18.062 11.047 1 98.94 17 MET B C 1
ATOM 1310 O O . MET B 1 17 ? -1.415 18.547 12.172 1 98.94 17 MET B O 1
ATOM 1314 N N . VAL B 1 18 ? -0.54 17.906 10.195 1 98.81 18 VAL B N 1
ATOM 1315 C CA . VAL B 1 18 ? 0.772 18.422 10.57 1 98.81 18 VAL B CA 1
ATOM 1316 C C . VAL B 1 18 ? 0.7 19.938 10.727 1 98.81 18 VAL B C 1
ATOM 1318 O O . VAL B 1 18 ? 1.24 20.5 11.688 1 98.81 18 VAL B O 1
ATOM 1321 N N . ASN B 1 19 ? 0.034 20.625 9.781 1 98.62 19 ASN B N 1
ATOM 1322 C CA . ASN B 1 19 ? -0.136 22.078 9.844 1 98.62 19 ASN B CA 1
ATOM 1323 C C . ASN B 1 19 ? -0.79 22.516 11.156 1 98.62 19 ASN B C 1
ATOM 1325 O O . ASN B 1 19 ? -0.277 23.391 11.852 1 98.62 19 ASN B O 1
ATOM 1329 N N . ILE B 1 20 ? -1.82 21.906 11.492 1 98.75 20 ILE B N 1
ATOM 1330 C CA . ILE B 1 20 ? -2.537 22.219 12.719 1 98.75 20 ILE B CA 1
ATOM 1331 C C . ILE B 1 20 ? -1.639 21.953 13.922 1 98.75 20 ILE B C 1
ATOM 1333 O O . ILE B 1 20 ? -1.567 22.781 14.844 1 98.75 20 ILE B O 1
ATOM 1337 N N . GLY B 1 21 ? -0.972 20.812 13.953 1 98.56 21 GLY B N 1
ATOM 1338 C CA . GLY B 1 21 ? -0.077 20.469 15.039 1 98.56 21 GLY B CA 1
ATOM 1339 C C . GLY B 1 21 ? 1.041 21.469 15.234 1 98.56 21 GLY B C 1
ATOM 1340 O O . GLY B 1 21 ? 1.477 21.703 16.359 1 98.56 21 GLY B O 1
ATOM 1341 N N . VAL B 1 22 ? 1.504 22.016 14.172 1 97.88 22 VAL B N 1
ATOM 1342 C CA . VAL B 1 22 ? 2.627 22.953 14.211 1 97.88 22 VAL B CA 1
ATOM 1343 C C . VAL B 1 22 ? 2.15 24.328 14.68 1 97.88 22 VAL B C 1
ATOM 1345 O O . VAL B 1 22 ? 2.801 24.953 15.516 1 97.88 22 VAL B O 1
ATOM 1348 N N . TYR B 1 23 ? 0.918 24.797 14.297 1 96.69 23 TYR B N 1
ATOM 1349 C CA . TYR B 1 23 ? 0.646 26.234 14.359 1 96.69 23 TYR B CA 1
ATOM 1350 C C . TYR B 1 23 ? -0.486 26.531 15.336 1 96.69 23 TYR B C 1
ATOM 1352 O O . TYR B 1 23 ? -0.676 27.688 15.742 1 96.69 23 TYR B O 1
ATOM 1360 N N . SER B 1 24 ? -1.218 25.562 15.758 1 93.44 24 SER B N 1
ATOM 1361 C CA . SER B 1 24 ? -2.439 25.859 16.5 1 93.44 24 SER B CA 1
ATOM 1362 C C . SER B 1 24 ? -2.123 26.438 17.875 1 93.44 24 SER B C 1
ATOM 1364 O O . SER B 1 24 ? -2.965 27.094 18.484 1 93.44 24 SER B O 1
ATOM 1366 N N . SER B 1 25 ? -0.951 26.125 18.422 1 90.81 25 SER B N 1
ATOM 1367 C CA . SER B 1 25 ? -0.563 26.672 19.703 1 90.81 25 SER B CA 1
ATOM 1368 C C . SER B 1 25 ? -0.047 28.109 19.562 1 90.81 25 SER B C 1
ATOM 1370 O O . SER B 1 25 ? 0.064 28.844 20.547 1 90.81 25 SER B O 1
ATOM 1372 N N . LEU B 1 26 ? 0.232 28.5 18.391 1 89.38 26 LEU B N 1
ATOM 1373 C CA . LEU B 1 26 ? 0.858 29.797 18.141 1 89.38 26 LEU B CA 1
ATOM 1374 C C . LEU B 1 26 ? -0.152 30.781 17.578 1 89.38 26 LEU B C 1
ATOM 1376 O O . LEU B 1 26 ? -0.161 31.953 17.953 1 89.38 26 LEU B O 1
ATOM 1380 N N . GLU B 1 27 ? -0.933 30.328 16.719 1 91.94 27 GLU B N 1
ATOM 1381 C CA . GLU B 1 27 ? -1.908 31.172 16.047 1 91.94 27 GLU B CA 1
ATOM 1382 C C . GLU B 1 27 ? -3.186 30.406 15.719 1 91.94 27 GLU B C 1
ATOM 1384 O O . GLU B 1 27 ? -3.236 29.188 15.883 1 91.94 27 GLU B O 1
ATOM 1389 N N . SER B 1 28 ? -4.164 31.219 15.312 1 92.62 28 SER B N 1
ATOM 1390 C CA . SER B 1 28 ? -5.391 30.594 14.828 1 92.62 28 SER B CA 1
ATOM 1391 C C . SER B 1 28 ? -5.176 29.922 13.477 1 92.62 28 SER B C 1
ATOM 1393 O O . SER B 1 28 ? -4.668 30.547 12.539 1 92.62 28 SER B O 1
ATOM 1395 N N . VAL B 1 29 ? -5.418 28.641 13.445 1 97.19 29 VAL B N 1
ATOM 1396 C CA . VAL B 1 29 ? -5.305 27.906 12.188 1 97.19 29 VAL B CA 1
ATOM 1397 C C . VAL B 1 29 ? -6.68 27.781 11.539 1 97.19 29 VAL B C 1
ATOM 1399 O O . VAL B 1 29 ? -7.547 27.062 12.031 1 97.19 29 VAL B O 1
ATOM 1402 N N . THR B 1 30 ? -6.887 28.547 10.453 1 97.12 30 THR B N 1
ATOM 1403 C CA . THR B 1 30 ? -8.18 28.578 9.773 1 97.12 30 THR B CA 1
ATOM 1404 C C . THR B 1 30 ? -8.133 27.75 8.492 1 97.12 30 THR B C 1
ATOM 1406 O O . THR B 1 30 ? -7.055 27.406 8.008 1 97.12 30 THR B O 1
ATOM 1409 N N . LYS B 1 31 ? -9.359 27.375 8.023 1 97.31 31 LYS B N 1
ATOM 1410 C CA . LYS B 1 31 ? -9.453 26.672 6.746 1 97.31 31 LYS B CA 1
ATOM 1411 C C . LYS B 1 31 ? -8.727 27.422 5.641 1 97.31 31 LYS B C 1
ATOM 1413 O O . LYS B 1 31 ? -8 26.828 4.84 1 97.31 31 LYS B O 1
ATOM 1418 N N . LYS B 1 32 ? -8.867 28.75 5.648 1 96.38 32 LYS B N 1
ATOM 1419 C CA . LYS B 1 32 ? -8.242 29.594 4.645 1 96.38 32 LYS B CA 1
ATOM 1420 C C . LYS B 1 32 ? -6.719 29.516 4.734 1 96.38 32 LYS B C 1
ATOM 1422 O O . LYS B 1 32 ? -6.039 29.375 3.715 1 96.38 32 LYS B O 1
ATOM 1427 N N . SER B 1 33 ? -6.164 29.641 5.945 1 96.56 33 SER B N 1
ATOM 1428 C CA . SER B 1 33 ? -4.715 29.609 6.102 1 96.56 33 SER B CA 1
ATOM 1429 C C . SER B 1 33 ? -4.141 28.266 5.664 1 96.56 33 SER B C 1
ATOM 1431 O O . SER B 1 33 ? -3.098 28.219 5.012 1 96.56 33 SER B O 1
ATOM 1433 N N . ILE B 1 34 ? -4.809 27.125 5.992 1 97.94 34 ILE B N 1
ATOM 1434 C CA . ILE B 1 34 ? -4.34 25.812 5.582 1 97.94 34 ILE B CA 1
ATOM 1435 C C . ILE B 1 34 ? -4.422 25.688 4.062 1 97.94 34 ILE B C 1
ATOM 1437 O O . ILE B 1 34 ? -3.488 25.203 3.422 1 97.94 34 ILE B O 1
ATOM 1441 N N . SER B 1 35 ? -5.57 26.062 3.523 1 98.38 35 SER B N 1
ATOM 1442 C CA . SER B 1 35 ? -5.781 26.016 2.08 1 98.38 35 SER B CA 1
ATOM 1443 C C . SER B 1 35 ? -4.652 26.719 1.335 1 98.38 35 SER B C 1
ATOM 1445 O O . SER B 1 35 ? -4.109 26.188 0.367 1 98.38 35 SER B O 1
ATOM 1447 N N . GLU B 1 36 ? -4.227 27.875 1.771 1 96.88 36 GLU B N 1
ATOM 1448 C CA . GLU B 1 36 ? -3.182 28.672 1.136 1 96.88 36 GLU B CA 1
ATOM 1449 C C . GLU B 1 36 ? -1.806 28.047 1.333 1 96.88 36 GLU B C 1
ATOM 1451 O O . GLU B 1 36 ? -1 28 0.401 1 96.88 36 GLU B O 1
ATOM 1456 N N . MET B 1 37 ? -1.577 27.578 2.482 1 95.5 37 MET B N 1
ATOM 1457 C CA . MET B 1 37 ? -0.266 27.016 2.807 1 95.5 37 MET B CA 1
ATOM 1458 C C . MET B 1 37 ? -0.04 25.703 2.078 1 95.5 37 MET B C 1
ATOM 1460 O O . MET B 1 37 ? 1.063 25.422 1.6 1 95.5 37 MET B O 1
ATOM 1464 N N . GLU B 1 38 ? -1.069 24.828 1.952 1 95.81 38 GLU B N 1
ATOM 1465 C CA . GLU B 1 38 ? -0.909 23.469 1.463 1 95.81 38 GLU B CA 1
ATOM 1466 C C . GLU B 1 38 ? -1.446 23.312 0.042 1 95.81 38 GLU B C 1
ATOM 1468 O O . GLU B 1 38 ? -1.36 22.25 -0.554 1 95.81 38 GLU B O 1
ATOM 1473 N N . ASP B 1 39 ? -1.956 24.391 -0.506 1 94.56 39 ASP B N 1
ATOM 1474 C CA . ASP B 1 39 ? -2.465 24.422 -1.874 1 94.56 39 ASP B CA 1
ATOM 1475 C C . ASP B 1 39 ? -3.566 23.391 -2.072 1 94.56 39 ASP B C 1
ATOM 1477 O O . ASP B 1 39 ? -3.482 22.547 -2.975 1 94.56 39 ASP B O 1
ATOM 1481 N N . ILE B 1 40 ? -4.48 23.359 -1.18 1 96.75 40 ILE B N 1
ATOM 1482 C CA . ILE B 1 40 ? -5.703 22.562 -1.205 1 96.75 40 ILE B CA 1
ATOM 1483 C C . ILE B 1 40 ? -6.918 23.484 -1.317 1 96.75 40 ILE B C 1
ATOM 1485 O O . ILE B 1 40 ? -7.008 24.5 -0.612 1 96.75 40 ILE B O 1
ATOM 1489 N N . SER B 1 41 ? -7.777 23.188 -2.201 1 97.88 41 SER B N 1
ATOM 1490 C CA . SER B 1 41 ? -8.969 24.031 -2.297 1 97.88 41 SER B CA 1
ATOM 1491 C C . SER B 1 41 ? -9.727 24.062 -0.974 1 97.88 41 SER B C 1
ATOM 1493 O O . SER B 1 41 ? -9.797 23.062 -0.263 1 97.88 41 SER B O 1
ATOM 1495 N N . GLU B 1 42 ? -10.305 25.219 -0.697 1 97.81 42 GLU B N 1
ATOM 1496 C CA . GLU B 1 42 ? -11.062 25.359 0.544 1 97.81 42 GLU B CA 1
ATOM 1497 C C . GLU B 1 42 ? -12.211 24.359 0.594 1 97.81 42 GLU B C 1
ATOM 1499 O O . GLU B 1 42 ? -12.523 23.812 1.654 1 97.81 42 GLU B O 1
ATOM 1504 N N . LYS B 1 43 ? -12.844 24.188 -0.531 1 98 43 LYS B N 1
ATOM 1505 C CA . LYS B 1 43 ? -13.961 23.266 -0.609 1 98 43 LYS B CA 1
ATOM 1506 C C . LYS B 1 43 ? -13.531 21.844 -0.259 1 98 43 LYS B C 1
ATOM 1508 O O . LYS B 1 43 ? -14.188 21.172 0.539 1 98 43 LYS B O 1
ATOM 1513 N N . TYR B 1 44 ? -12.492 21.453 -0.825 1 98 44 TYR B N 1
ATOM 1514 C CA . TYR B 1 44 ? -11.984 20.109 -0.581 1 98 44 TYR B CA 1
ATOM 1515 C C . TYR B 1 44 ? -11.461 19.969 0.844 1 98 44 TYR B C 1
ATOM 1517 O O . TYR B 1 44 ? -11.703 18.969 1.506 1 98 44 TYR B O 1
ATOM 1525 N N . LEU B 1 45 ? -10.75 20.969 1.31 1 98.56 45 LEU B N 1
ATOM 1526 C CA . LEU B 1 45 ? -10.227 20.984 2.67 1 98.56 45 LEU B CA 1
ATOM 1527 C C . LEU B 1 45 ? -11.352 20.922 3.691 1 98.56 45 LEU B C 1
ATOM 1529 O O . LEU B 1 45 ? -11.211 20.266 4.734 1 98.56 45 LEU B O 1
ATOM 1533 N N . GLU B 1 46 ? -12.43 21.562 3.387 1 98.44 46 GLU B N 1
ATOM 1534 C CA . GLU B 1 46 ? -13.594 21.531 4.273 1 98.44 46 GLU B CA 1
ATOM 1535 C C . GLU B 1 46 ? -14.094 20.094 4.465 1 98.44 46 GLU B C 1
ATOM 1537 O O . GLU B 1 46 ? -14.445 19.703 5.578 1 98.44 46 GLU B O 1
ATOM 1542 N N . GLN B 1 47 ? -14.156 19.344 3.453 1 98.31 47 GLN B N 1
ATOM 1543 C CA . GLN B 1 47 ? -14.578 17.938 3.52 1 98.31 47 GLN B CA 1
ATOM 1544 C C . GLN B 1 47 ? -13.625 17.125 4.383 1 98.31 47 GLN B C 1
ATOM 1546 O O . GLN B 1 47 ? -14.062 16.312 5.195 1 98.31 47 GLN B O 1
ATOM 1551 N N . ILE B 1 48 ? -12.367 17.344 4.207 1 98.5 48 ILE B N 1
ATOM 1552 C CA . ILE B 1 48 ? -11.336 16.641 4.949 1 98.5 48 ILE B CA 1
ATOM 1553 C C . ILE B 1 48 ? -11.43 16.984 6.434 1 98.5 48 ILE B C 1
ATOM 1555 O O . ILE B 1 48 ? -11.461 16.094 7.285 1 98.5 48 ILE B O 1
ATOM 1559 N N . LEU B 1 49 ? -11.516 18.328 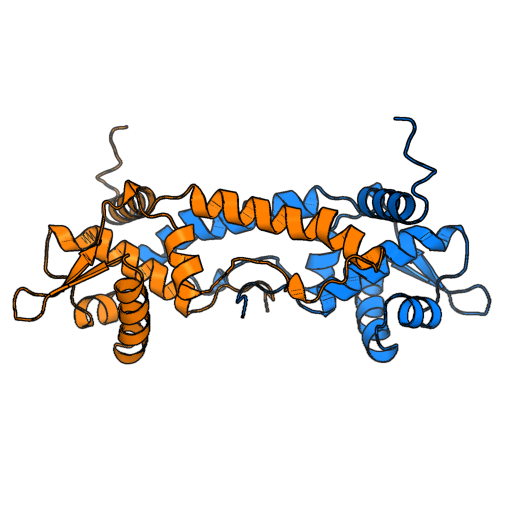6.723 1 98.81 49 LEU B N 1
ATOM 1560 C CA . LEU B 1 49 ? -11.547 18.781 8.102 1 98.81 49 LEU B CA 1
ATOM 1561 C C . LEU B 1 49 ? -12.812 18.312 8.812 1 98.81 49 LEU B C 1
ATOM 1563 O O . LEU B 1 49 ? -12.797 18.031 10.008 1 98.81 49 LEU B O 1
ATOM 1567 N N . SER B 1 50 ? -13.867 18.281 8.078 1 98.75 50 SER B N 1
ATOM 1568 C CA . SER B 1 50 ? -15.133 17.812 8.641 1 98.75 50 SER B CA 1
ATOM 1569 C C . SER B 1 50 ? -15.016 16.359 9.109 1 98.75 50 SER B C 1
ATOM 1571 O O . SER B 1 50 ? -15.492 16.016 10.188 1 98.75 50 SER B O 1
ATOM 1573 N N . VAL B 1 51 ? -14.43 15.5 8.32 1 98.62 51 VAL B N 1
ATOM 1574 C CA . VAL B 1 51 ? -14.258 14.094 8.656 1 98.62 51 VAL B CA 1
ATOM 1575 C C . VAL B 1 51 ? -13.328 13.961 9.859 1 98.62 51 VAL B C 1
ATOM 1577 O O . VAL B 1 51 ? -13.602 13.188 10.781 1 98.62 51 VAL B O 1
ATOM 1580 N N . LEU B 1 52 ? -12.18 14.68 9.859 1 98.81 52 LEU B N 1
ATOM 1581 C CA . LEU B 1 52 ? -11.227 14.641 10.961 1 98.81 52 LEU B CA 1
ATOM 1582 C C . LEU B 1 52 ? -11.883 1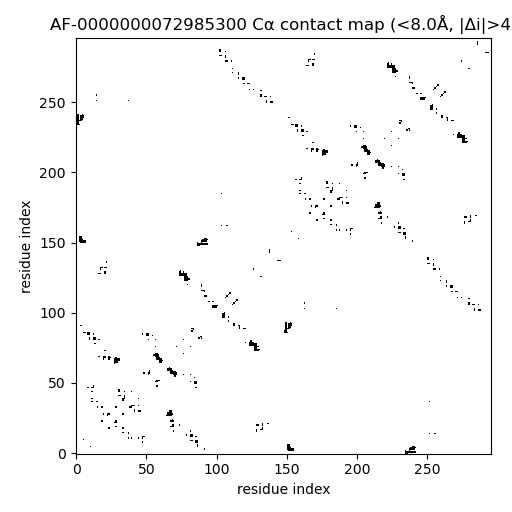5.07 12.266 1 98.81 52 LEU B C 1
ATOM 1584 O O . LEU B 1 52 ? -11.633 14.484 13.32 1 98.81 52 LEU B O 1
ATOM 1588 N N . LYS B 1 53 ? -12.719 16.141 12.18 1 98.81 53 LYS B N 1
ATOM 1589 C CA . LYS B 1 53 ? -13.43 16.641 13.359 1 98.81 53 LYS B CA 1
ATOM 1590 C C . LYS B 1 53 ? -14.43 15.617 13.875 1 98.81 53 LYS B C 1
ATOM 1592 O O . LYS B 1 53 ? -14.461 15.32 15.07 1 98.81 53 LYS B O 1
ATOM 1597 N N . LYS B 1 54 ? -15.188 15.086 12.969 1 98.56 54 LYS B N 1
ATOM 1598 C CA . LYS B 1 54 ? -16.219 14.109 13.32 1 98.56 54 LYS B CA 1
ATOM 1599 C C . LYS B 1 54 ? -15.602 12.898 14.016 1 98.56 54 LYS B C 1
ATOM 1601 O O . LYS B 1 54 ? -16.219 12.289 14.891 1 98.56 54 LYS B O 1
ATOM 1606 N N . ASN B 1 55 ? -14.367 12.625 13.68 1 98.5 55 ASN B N 1
ATOM 1607 C CA . ASN B 1 55 ? -13.719 11.43 14.211 1 98.5 55 ASN B CA 1
ATOM 1608 C C . ASN B 1 55 ? -12.773 11.773 15.359 1 98.5 55 ASN B C 1
ATOM 1610 O O . ASN B 1 55 ? -11.906 10.977 15.711 1 98.5 55 ASN B O 1
ATOM 1614 N N . GLY B 1 56 ? -12.797 12.914 15.844 1 98.5 56 GLY B N 1
ATOM 1615 C CA . GLY B 1 56 ? -12.172 13.281 17.094 1 98.5 56 GLY B CA 1
ATOM 1616 C C . GLY B 1 56 ? -10.68 13.539 16.969 1 98.5 56 GLY B C 1
ATOM 1617 O O . GLY B 1 56 ? -9.93 13.359 17.938 1 98.5 56 GLY B O 1
ATOM 1618 N N . LEU B 1 57 ? -10.266 13.93 15.805 1 98.88 57 LEU B N 1
ATOM 1619 C CA . LEU B 1 57 ? -8.844 14.219 15.641 1 98.88 57 LEU B CA 1
ATOM 1620 C C . LEU B 1 57 ? -8.57 15.711 15.797 1 98.88 57 LEU B C 1
ATOM 1622 O O . LEU B 1 57 ? -7.461 16.109 16.156 1 98.88 57 LEU B O 1
ATOM 1626 N N . ILE B 1 58 ? -9.594 16.547 15.516 1 98.88 58 ILE B N 1
ATOM 1627 C CA . ILE B 1 58 ? -9.43 17.984 15.664 1 98.88 58 ILE B CA 1
ATOM 1628 C C . ILE B 1 58 ? -10.695 18.594 16.281 1 98.88 58 ILE B C 1
ATOM 1630 O O . ILE B 1 58 ? -11.75 17.953 16.281 1 98.88 58 ILE B O 1
ATOM 1634 N N . ASN B 1 59 ? -10.562 19.734 16.781 1 98.56 59 ASN B N 1
ATOM 1635 C CA . ASN B 1 59 ? -11.648 20.625 17.203 1 98.56 59 ASN B CA 1
ATOM 1636 C C . ASN B 1 59 ? -11.734 21.859 16.328 1 98.56 59 ASN B C 1
ATOM 1638 O O . ASN B 1 59 ? -10.75 22.234 15.672 1 98.56 59 ASN B O 1
ATOM 1642 N N . SER B 1 60 ? -12.883 22.438 16.312 1 97.69 60 SER B N 1
ATOM 1643 C CA . SER B 1 60 ? -13.078 23.688 15.586 1 97.69 60 SER B CA 1
ATOM 1644 C C . SER B 1 60 ? -13.82 24.703 16.438 1 97.69 60 SER B C 1
ATOM 1646 O O . SER B 1 60 ? -14.75 24.359 17.172 1 97.69 60 SER B O 1
ATOM 1648 N N . LYS B 1 61 ? -13.375 25.875 16.469 1 95.81 61 LYS B N 1
ATOM 1649 C CA . LYS B 1 61 ? -14.023 27.016 17.125 1 95.81 61 LYS B CA 1
ATOM 1650 C C . LYS B 1 61 ? -14.328 28.125 16.125 1 95.81 61 LYS B C 1
ATOM 1652 O O . LYS B 1 61 ? -13.477 28.484 15.312 1 95.81 61 LYS B O 1
ATOM 1657 N N . LYS B 1 62 ? -15.555 28.625 16.219 1 92.56 62 LYS B N 1
ATOM 1658 C CA . LYS B 1 62 ? -15.977 29.688 15.312 1 92.56 62 LYS B CA 1
ATOM 1659 C C . LYS B 1 62 ? -15.555 31.047 15.836 1 92.56 62 LYS B C 1
ATOM 1661 O O . LYS B 1 62 ? -15.281 31.219 17.016 1 92.56 62 LYS B O 1
ATOM 1666 N N . GLY B 1 63 ? -15.523 32.094 14.953 1 89.44 63 GLY B N 1
ATOM 1667 C CA . GLY B 1 63 ? -15.281 33.469 15.328 1 89.44 63 GLY B CA 1
ATOM 1668 C C . GLY B 1 63 ? -13.891 33.938 14.984 1 89.44 63 GLY B C 1
ATOM 1669 O O . GLY B 1 63 ? -13.047 33.156 14.547 1 89.44 63 GLY B O 1
ATOM 1670 N N . PRO B 1 64 ? -13.547 35.188 15.195 1 86.5 64 PRO B N 1
ATOM 1671 C CA . PRO B 1 64 ? -12.281 35.812 14.812 1 86.5 64 PRO B CA 1
ATOM 1672 C C . PRO B 1 64 ? -11.07 35.156 15.477 1 86.5 64 PRO B C 1
ATOM 1674 O O . PRO B 1 64 ? -9.977 35.156 14.906 1 86.5 64 PRO B O 1
ATOM 1677 N N . GLN B 1 65 ? -11.312 34.594 16.688 1 87.19 65 GLN B N 1
ATOM 1678 C CA . GLN B 1 65 ? -10.219 33.938 17.359 1 87.19 65 GLN B CA 1
ATOM 1679 C C . GLN B 1 65 ? -10.367 32.406 17.266 1 87.19 65 GLN B C 1
ATOM 1681 O O . GLN B 1 65 ? -9.742 31.672 18.016 1 87.19 65 GLN B O 1
ATOM 1686 N N . GLY B 1 66 ? -11.258 32.094 16.281 1 93.94 66 GLY B N 1
ATOM 1687 C CA . GLY B 1 66 ? -11.508 30.656 16.125 1 93.94 66 GLY B CA 1
ATOM 1688 C C . GLY B 1 66 ? -10.523 29.984 15.188 1 93.94 66 GLY B C 1
ATOM 1689 O O . GLY B 1 66 ? -9.531 30.578 14.773 1 93.94 66 GLY B O 1
ATOM 1690 N N . GLY B 1 67 ? -10.727 28.656 14.992 1 97.06 67 GLY B N 1
ATOM 1691 C CA . GLY B 1 67 ? -9.852 27.828 14.172 1 97.06 67 GLY B CA 1
ATOM 1692 C C . GLY B 1 67 ? -9.828 26.375 14.609 1 97.06 67 GLY B C 1
ATOM 1693 O O . GLY B 1 67 ? -10.719 25.922 15.344 1 97.06 67 GLY B O 1
ATOM 1694 N N . TYR B 1 68 ? -8.898 25.719 14.016 1 98.56 68 TYR B N 1
ATOM 1695 C CA . TYR B 1 68 ? -8.766 24.297 14.273 1 98.56 68 TYR B CA 1
ATOM 1696 C C . TYR B 1 68 ? -7.629 24.016 15.25 1 98.56 68 TYR B C 1
ATOM 1698 O O . TYR B 1 68 ? -6.574 24.641 15.18 1 98.56 68 TYR B O 1
ATOM 1706 N N . THR B 1 69 ? -7.895 23.125 16.125 1 98.38 69 THR B N 1
ATOM 1707 C CA . THR B 1 69 ? -6.891 22.625 17.062 1 98.38 69 THR B CA 1
ATOM 1708 C C . THR B 1 69 ? -6.938 21.094 17.125 1 98.38 69 THR B C 1
ATOM 1710 O O . THR B 1 69 ? -7.945 20.484 16.766 1 98.38 69 THR B O 1
ATOM 1713 N N . LEU B 1 70 ? -5.816 20.516 17.531 1 98.62 70 LEU B N 1
ATOM 1714 C CA . LEU B 1 70 ? -5.832 19.062 17.75 1 98.62 70 LEU B CA 1
ATOM 1715 C C . LEU B 1 70 ? -6.77 18.703 18.891 1 98.62 70 LEU B C 1
ATOM 1717 O O . LEU B 1 70 ? -6.836 19.406 19.906 1 98.62 70 LEU B O 1
ATOM 1721 N N . ALA B 1 71 ? -7.477 17.625 18.781 1 98.5 71 ALA B N 1
ATOM 1722 C CA . ALA B 1 71 ? -8.445 17.203 19.797 1 98.5 71 ALA B CA 1
ATOM 1723 C C . ALA B 1 71 ? -7.762 16.5 20.969 1 98.5 71 ALA B C 1
ATOM 1725 O O . ALA B 1 71 ? -8.359 16.344 22.031 1 98.5 71 ALA B O 1
ATOM 1726 N N . ARG B 1 72 ? -6.559 15.984 20.812 1 97.75 72 ARG B N 1
ATOM 1727 C CA . ARG B 1 72 ? -5.691 15.391 21.828 1 97.75 72 ARG B CA 1
ATOM 1728 C C . ARG B 1 72 ? -4.223 15.648 21.516 1 97.75 72 ARG B C 1
ATOM 1730 O O . ARG B 1 72 ? -3.896 16.234 20.484 1 97.75 72 ARG B O 1
ATOM 1737 N N . ASN B 1 73 ? -3.373 15.258 22.406 1 98.31 73 ASN B N 1
ATOM 1738 C CA . ASN B 1 73 ? -1.947 15.5 22.219 1 98.31 73 ASN B CA 1
ATOM 1739 C C . ASN B 1 73 ? -1.429 14.852 20.953 1 98.31 73 ASN B C 1
ATOM 1741 O O . ASN B 1 73 ? -1.843 13.742 20.594 1 98.31 73 ASN B O 1
ATOM 1745 N N . ASP B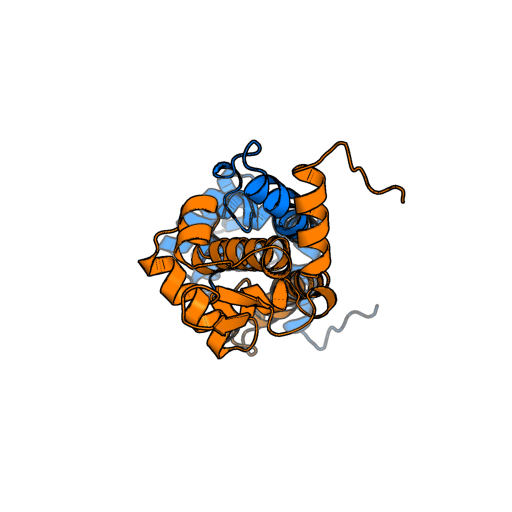 1 74 ? -0.496 15.5 20.281 1 98.56 74 ASP B N 1
ATOM 1746 C CA . ASP B 1 74 ? -0.019 15.016 19 1 98.56 74 ASP B CA 1
ATOM 1747 C C . ASP B 1 74 ? 0.786 13.727 19.156 1 98.56 74 ASP B C 1
ATOM 1749 O O . ASP B 1 74 ? 0.961 12.969 18.203 1 98.56 74 ASP B O 1
ATOM 1753 N N . ASN B 1 75 ? 1.307 13.438 20.391 1 98.69 75 ASN B N 1
ATOM 1754 C CA . ASN B 1 75 ? 2.002 12.18 20.609 1 98.69 75 ASN B CA 1
ATOM 1755 C C . ASN B 1 75 ? 1.023 11.008 20.734 1 98.69 75 ASN B C 1
ATOM 1757 O O . ASN B 1 75 ? 1.431 9.852 20.688 1 98.69 75 ASN B O 1
ATOM 1761 N N . GLU B 1 76 ? -0.297 11.32 20.844 1 98.69 76 GLU B N 1
ATOM 1762 C CA . GLU B 1 76 ? -1.344 10.305 20.938 1 98.69 76 GLU B CA 1
ATOM 1763 C C . GLU B 1 76 ? -2.01 10.062 19.594 1 98.69 76 GLU B C 1
ATOM 1765 O O . GLU B 1 76 ? -2.873 9.188 19.469 1 98.69 76 GLU B O 1
ATOM 1770 N N . ILE B 1 77 ? -1.714 10.812 18.609 1 98.88 77 ILE B N 1
ATOM 1771 C CA . ILE B 1 77 ? -2.25 10.695 17.25 1 98.88 77 ILE B CA 1
ATOM 1772 C C . ILE B 1 77 ? -1.188 10.102 16.328 1 98.88 77 ILE B C 1
ATOM 1774 O O . ILE B 1 77 ? -0.058 10.594 16.281 1 98.88 77 ILE B O 1
ATOM 1778 N N . THR B 1 78 ? -1.538 9.078 15.633 1 98.94 78 THR B N 1
ATOM 1779 C CA . THR B 1 78 ? -0.585 8.453 14.719 1 98.94 78 THR B CA 1
ATOM 1780 C C . THR B 1 78 ? -0.969 8.719 13.266 1 98.94 78 THR B C 1
ATOM 1782 O O . THR B 1 78 ? -2.096 9.133 12.984 1 98.94 78 THR B O 1
ATOM 1785 N N . VAL B 1 79 ? -0.008 8.477 12.391 1 98.75 79 VAL B N 1
ATOM 1786 C CA . VAL B 1 79 ? -0.288 8.516 10.961 1 98.75 79 VAL B CA 1
ATOM 1787 C C . VAL B 1 79 ? -1.403 7.527 10.617 1 98.75 79 VAL B C 1
ATOM 1789 O O . VAL B 1 79 ? -2.26 7.812 9.781 1 98.75 79 VAL B O 1
ATOM 1792 N N . GLY B 1 80 ? -1.388 6.367 11.312 1 98.06 80 GLY B N 1
ATOM 1793 C CA . GLY B 1 80 ? -2.441 5.383 11.125 1 98.06 80 GLY B CA 1
ATOM 1794 C C . GLY B 1 80 ? -3.82 5.914 11.469 1 98.06 80 GLY B C 1
ATOM 1795 O O . GLY B 1 80 ? -4.781 5.688 10.727 1 98.06 80 GLY B O 1
ATOM 1796 N N . ASP B 1 81 ? -3.936 6.656 12.602 1 98.5 81 ASP B N 1
ATOM 1797 C CA . ASP B 1 81 ? -5.203 7.277 12.977 1 98.5 81 ASP B CA 1
ATOM 1798 C C . ASP B 1 81 ? -5.73 8.172 11.859 1 98.5 81 ASP B C 1
ATOM 1800 O O . ASP B 1 81 ? -6.906 8.102 11.5 1 98.5 81 ASP B O 1
ATOM 1804 N N . ILE B 1 82 ? -4.867 8.953 11.32 1 98.56 82 ILE B N 1
ATOM 1805 C CA . ILE B 1 82 ? -5.238 9.969 10.336 1 98.56 82 ILE B CA 1
ATOM 1806 C C . ILE B 1 82 ? -5.648 9.297 9.031 1 98.56 82 ILE B C 1
ATOM 1808 O O . ILE B 1 82 ? -6.727 9.57 8.5 1 98.56 82 ILE B O 1
ATOM 1812 N N . LEU B 1 83 ? -4.84 8.375 8.547 1 96.44 83 LEU B N 1
ATOM 1813 C CA . LEU B 1 83 ? -5.098 7.734 7.266 1 96.44 83 LEU B CA 1
ATOM 1814 C C . LEU B 1 83 ? -6.336 6.852 7.34 1 96.44 83 LEU B C 1
ATOM 1816 O O . LEU B 1 83 ? -7.16 6.844 6.422 1 96.44 83 LEU B O 1
ATOM 1820 N N . ARG B 1 84 ? -6.523 6.094 8.43 1 95.88 84 ARG B N 1
ATOM 1821 C CA . ARG B 1 84 ? -7.695 5.227 8.531 1 95.88 84 ARG B CA 1
ATOM 1822 C C . ARG B 1 84 ? -8.977 6.051 8.625 1 95.88 84 ARG B C 1
ATOM 1824 O O . ARG B 1 84 ? -10.023 5.637 8.125 1 95.88 84 ARG B O 1
ATOM 1831 N N . THR B 1 85 ? -8.875 7.152 9.289 1 97.19 85 THR B N 1
ATOM 1832 C CA . THR B 1 85 ? -10.016 8.047 9.391 1 97.19 85 THR B CA 1
ATOM 1833 C C . THR B 1 85 ? -10.445 8.539 8.008 1 97.19 85 THR B C 1
ATOM 1835 O O . THR B 1 85 ? -11.641 8.664 7.727 1 97.19 85 THR B O 1
ATOM 1838 N N . LEU B 1 86 ? -9.523 8.734 7.105 1 96.19 86 LEU B N 1
ATOM 1839 C CA . LEU B 1 86 ? -9.805 9.391 5.832 1 96.19 86 LEU B CA 1
ATOM 1840 C C . LEU B 1 86 ? -9.938 8.359 4.715 1 96.19 86 LEU B C 1
ATOM 1842 O O . LEU B 1 86 ? -10.648 8.594 3.734 1 96.19 86 LEU B O 1
ATOM 1846 N N . GLU B 1 87 ? -9.234 7.211 4.883 1 89.12 87 GLU B N 1
ATOM 1847 C CA . GLU B 1 87 ? -9.125 6.242 3.797 1 89.12 87 GLU B CA 1
ATOM 1848 C C . GLU B 1 87 ? -9.867 4.949 4.137 1 89.12 87 GLU B C 1
ATOM 1850 O O . GLU B 1 87 ? -10.141 4.133 3.252 1 89.12 87 GLU B O 1
ATOM 1855 N N . GLY B 1 88 ? -10.188 4.75 5.289 1 90.62 88 GLY B N 1
ATOM 1856 C CA . GLY B 1 88 ? -10.641 3.438 5.727 1 90.62 88 GLY B CA 1
ATOM 1857 C C . GLY B 1 88 ? -9.5 2.486 6.039 1 90.62 88 GLY B C 1
ATOM 1858 O O . GLY B 1 88 ? -8.375 2.92 6.277 1 90.62 88 GLY B O 1
ATOM 1859 N N . GLU B 1 89 ? -9.805 1.209 6.062 1 89 89 GLU B N 1
ATOM 1860 C CA . GLU B 1 89 ? -8.781 0.218 6.387 1 89 89 GLU B CA 1
ATOM 1861 C C . GLU B 1 89 ? -7.637 0.255 5.375 1 89 89 GLU B C 1
ATOM 1863 O O . GLU B 1 89 ? -7.867 0.417 4.176 1 89 89 GLU B O 1
ATOM 1868 N N . LEU B 1 90 ? -6.453 0.205 5.906 1 90.75 90 LEU B N 1
ATOM 1869 C CA . LEU B 1 90 ? -5.262 0.248 5.066 1 90.75 90 LEU B CA 1
ATOM 1870 C C . LEU B 1 90 ? -4.859 -1.154 4.621 1 90.75 90 LEU B C 1
ATOM 1872 O O . LEU B 1 90 ? -3.996 -1.781 5.238 1 90.75 90 LEU B O 1
ATOM 1876 N N . GLU B 1 91 ? -5.539 -1.597 3.621 1 90.38 91 GLU B N 1
ATOM 1877 C CA . GLU B 1 91 ? -5.273 -2.908 3.037 1 90.38 91 GLU B CA 1
ATOM 1878 C C . GLU B 1 91 ? -4.793 -2.785 1.595 1 90.38 91 GLU B C 1
ATOM 1880 O O . GLU B 1 91 ? -5.305 -1.961 0.833 1 90.38 91 GLU B O 1
ATOM 1885 N N . VAL B 1 92 ? -3.836 -3.654 1.271 1 90 92 VAL B N 1
ATOM 1886 C CA . VAL B 1 92 ? -3.238 -3.543 -0.056 1 90 92 VAL B CA 1
ATOM 1887 C C . VAL B 1 92 ? -4.137 -4.227 -1.085 1 90 92 VAL B C 1
ATOM 1889 O O . VAL B 1 92 ? -3.992 -4 -2.289 1 90 92 VAL B O 1
ATOM 1892 N N . VAL B 1 93 ? -4.977 -5.16 -0.693 1 89.81 93 VAL B N 1
ATOM 1893 C CA . VAL B 1 93 ? -6.008 -5.809 -1.496 1 89.81 93 VAL B CA 1
ATOM 1894 C C . VAL B 1 93 ? -7.301 -5.918 -0.687 1 89.81 93 VAL B C 1
ATOM 1896 O O . VAL B 1 93 ? -7.266 -5.934 0.546 1 89.81 93 VAL B O 1
ATOM 1899 N N . ASN B 1 94 ? -8.406 -5.887 -1.413 1 86.69 94 ASN B N 1
ATOM 1900 C CA . ASN B 1 94 ? -9.664 -6.125 -0.718 1 86.69 94 ASN B CA 1
ATOM 1901 C C . ASN B 1 94 ? -9.789 -7.578 -0.27 1 86.69 94 ASN B C 1
ATOM 1903 O O . ASN B 1 94 ? -10.195 -8.445 -1.052 1 86.69 94 ASN B O 1
ATOM 1907 N N . LEU B 1 95 ? -9.508 -7.816 0.929 1 87.75 95 LEU B N 1
ATOM 1908 C CA . LEU B 1 95 ? -9.414 -9.172 1.447 1 87.75 95 LEU B CA 1
ATOM 1909 C C . LEU B 1 95 ? -10.805 -9.789 1.605 1 87.75 95 LEU B C 1
ATOM 1911 O O . LEU B 1 95 ? -10.938 -11.008 1.719 1 87.75 95 LEU B O 1
ATOM 1915 N N . GLU B 1 96 ? -11.797 -8.922 1.604 1 86.75 96 GLU B N 1
ATOM 1916 C CA . GLU B 1 96 ?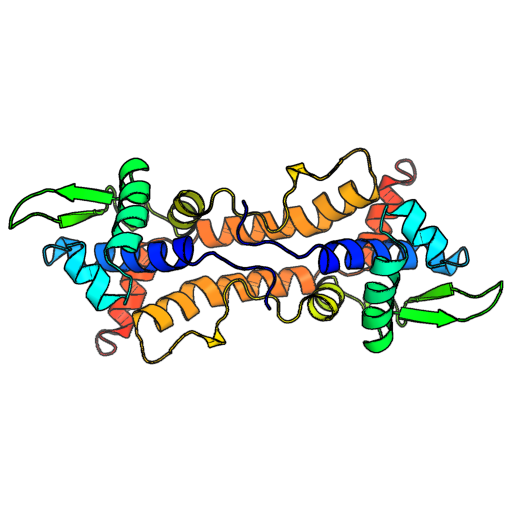 -13.156 -9.422 1.704 1 86.75 96 GLU B CA 1
ATOM 1917 C C . GLU B 1 96 ? -13.539 -10.234 0.467 1 86.75 96 GLU B C 1
ATOM 1919 O O . GLU B 1 96 ? -14.453 -11.062 0.516 1 86.75 96 GLU B O 1
ATOM 1924 N N . GLU B 1 97 ? -12.844 -10.023 -0.517 1 86.38 97 GLU B N 1
ATOM 1925 C CA . GLU B 1 97 ? -13.133 -10.695 -1.776 1 86.38 97 GLU B CA 1
ATOM 1926 C C . GLU B 1 97 ? -12.453 -12.062 -1.842 1 86.38 97 GLU B C 1
ATOM 1928 O O . GLU B 1 97 ? -12.742 -12.867 -2.729 1 86.38 97 GLU B O 1
ATOM 1933 N N . TYR B 1 98 ? -11.57 -12.297 -0.902 1 91 98 TYR B N 1
ATOM 1934 C CA . TYR B 1 98 ? -10.844 -13.562 -0.908 1 91 98 TYR B CA 1
ATOM 1935 C C . TYR B 1 98 ? -11.672 -14.664 -0.269 1 91 98 TYR B C 1
ATOM 1937 O O . TYR B 1 98 ? -12.344 -14.445 0.743 1 91 98 TYR B O 1
ATOM 1945 N N . ASN B 1 99 ? -11.633 -15.742 -0.945 1 93.81 99 ASN B N 1
ATOM 1946 C CA . ASN B 1 99 ? -12.305 -16.953 -0.479 1 93.81 99 ASN B CA 1
ATOM 1947 C C . ASN B 1 99 ? -11.328 -17.922 0.173 1 93.81 99 ASN B C 1
ATOM 1949 O O . ASN B 1 99 ? -10.539 -18.562 -0.517 1 93.81 99 ASN B O 1
ATOM 1953 N N . ASP B 1 100 ? -11.5 -18.188 1.474 1 93.56 100 ASP B N 1
ATOM 1954 C CA . ASP B 1 100 ? -10.555 -19.016 2.23 1 93.56 100 ASP B CA 1
ATOM 1955 C C . ASP B 1 100 ? -10.672 -20.484 1.85 1 93.56 100 ASP B C 1
ATOM 1957 O O . ASP B 1 100 ? -9.797 -21.281 2.186 1 93.56 100 ASP B O 1
ATOM 1961 N N . SER B 1 101 ? -11.719 -20.828 1.17 1 95.06 101 SER B N 1
ATOM 1962 C CA . SER B 1 101 ? -11.859 -22.203 0.712 1 95.06 101 SER B CA 1
ATOM 1963 C C . SER B 1 101 ? -11.031 -22.453 -0.545 1 95.06 101 SER B C 1
ATOM 1965 O O . SER B 1 101 ? -10.805 -23.609 -0.925 1 95.06 101 SER B O 1
ATOM 1967 N N . ASN B 1 102 ? -10.695 -21.406 -1.257 1 96.62 102 ASN B N 1
ATOM 1968 C CA . ASN B 1 102 ? -9.773 -21.5 -2.385 1 96.62 102 ASN B CA 1
ATOM 1969 C C . ASN B 1 102 ? -8.32 -21.5 -1.921 1 96.62 102 ASN B C 1
ATOM 1971 O O . ASN B 1 102 ? -7.832 -20.5 -1.387 1 96.62 102 ASN B O 1
ATOM 1975 N N . ILE B 1 103 ? -7.672 -22.547 -2.141 1 97 103 ILE B N 1
ATOM 1976 C CA . ILE B 1 103 ? -6.348 -22.781 -1.578 1 97 103 ILE B CA 1
ATOM 1977 C C . ILE B 1 103 ? -5.383 -21.719 -2.072 1 97 103 ILE B C 1
ATOM 1979 O O . ILE B 1 103 ? -4.551 -21.219 -1.31 1 97 103 ILE B O 1
ATOM 1983 N N . MET B 1 104 ? -5.449 -21.359 -3.373 1 98.06 104 MET B N 1
ATOM 1984 C CA . MET B 1 104 ? -4.598 -20.312 -3.922 1 98.06 104 MET B CA 1
ATOM 1985 C C . MET B 1 104 ? -4.84 -18.984 -3.211 1 98.06 104 MET B C 1
ATOM 1987 O O . MET B 1 104 ? -3.893 -18.312 -2.807 1 98.06 104 MET B O 1
ATOM 1991 N N . GLU B 1 105 ? -6.074 -18.656 -3.062 1 97.38 105 GLU B N 1
ATOM 1992 C CA . GLU B 1 105 ? -6.43 -17.406 -2.396 1 97.38 105 GLU B CA 1
ATOM 1993 C C . GLU B 1 105 ? -5.996 -17.422 -0.933 1 97.38 105 GLU B C 1
ATOM 1995 O O . GLU B 1 105 ? -5.484 -16.422 -0.423 1 97.38 105 GLU B O 1
ATOM 2000 N N . LEU B 1 106 ? -6.238 -18.547 -0.287 1 97.62 106 LEU B N 1
ATOM 2001 C CA . LEU B 1 106 ? -5.797 -18.688 1.098 1 97.62 106 LE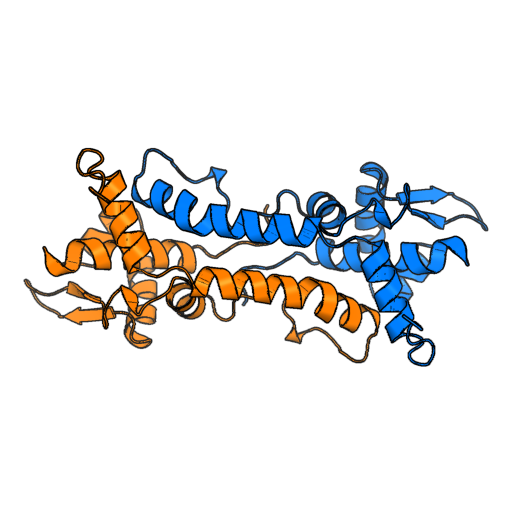U B CA 1
ATOM 2002 C C . LEU B 1 106 ? -4.285 -18.531 1.205 1 97.62 106 LEU B C 1
ATOM 2004 O O . LEU B 1 106 ? -3.791 -17.844 2.104 1 97.62 106 LEU B O 1
ATOM 2008 N N . CYS B 1 107 ? -3.57 -19.141 0.358 1 98.12 107 CYS B N 1
ATOM 2009 C CA . CYS B 1 107 ? -2.111 -19.078 0.333 1 98.12 107 CYS B CA 1
ATOM 2010 C C . CYS B 1 107 ? -1.621 -17.641 0.194 1 98.12 107 CYS B C 1
ATOM 2012 O O . CYS B 1 107 ? -0.819 -17.172 1.004 1 98.12 107 CYS B O 1
ATOM 2014 N N . LEU B 1 108 ? -2.117 -16.938 -0.786 1 98.25 108 LEU B N 1
ATOM 2015 C CA . LEU B 1 108 ? -1.658 -15.586 -1.049 1 98.25 108 LEU B CA 1
ATOM 2016 C C . LEU B 1 108 ? -2.121 -14.633 0.049 1 98.25 108 LEU B C 1
ATOM 2018 O O . LEU B 1 108 ? -1.379 -13.727 0.448 1 98.25 108 LEU B O 1
ATOM 2022 N N . LYS B 1 109 ? -3.354 -14.836 0.5 1 97.25 109 LYS B N 1
ATOM 2023 C CA . LYS B 1 109 ? -3.873 -14.016 1.592 1 97.25 109 LYS B CA 1
ATOM 2024 C C . LYS B 1 109 ? -2.957 -14.086 2.812 1 97.25 109 LYS B C 1
ATOM 2026 O O . LYS B 1 109 ? -2.564 -13.055 3.357 1 97.25 109 LYS B O 1
ATOM 2031 N N . ARG B 1 110 ? -2.521 -15.234 3.201 1 97.75 110 ARG B N 1
ATOM 2032 C CA . ARG B 1 110 ? -1.799 -15.453 4.449 1 97.75 110 ARG B CA 1
ATOM 2033 C C . ARG B 1 110 ? -0.315 -15.141 4.285 1 97.75 110 ARG B C 1
ATOM 2035 O O . ARG B 1 110 ? 0.323 -14.641 5.215 1 97.75 110 ARG B O 1
ATOM 2042 N N . ASN B 1 111 ? 0.195 -15.367 3.135 1 98.5 111 ASN B N 1
ATOM 2043 C CA . ASN B 1 111 ? 1.649 -15.367 3.02 1 98.5 111 ASN B CA 1
ATOM 2044 C C . ASN B 1 111 ? 2.152 -14.141 2.271 1 98.5 111 ASN B C 1
ATOM 2046 O O . ASN B 1 111 ? 3.359 -13.898 2.195 1 98.5 111 ASN B O 1
ATOM 2050 N N . VAL B 1 112 ? 1.253 -13.336 1.792 1 98.25 112 VAL B N 1
ATOM 2051 C CA . VAL B 1 112 ? 1.678 -12.117 1.116 1 98.25 112 VAL B CA 1
ATOM 2052 C C . VAL B 1 112 ? 0.867 -10.93 1.635 1 98.25 112 VAL B C 1
ATOM 2054 O O . VAL B 1 112 ? 1.419 -10.016 2.25 1 98.25 112 VAL B O 1
ATOM 2057 N N . TRP B 1 113 ? -0.416 -11 1.451 1 96.12 113 TRP B N 1
ATOM 2058 C CA . TRP B 1 113 ? -1.241 -9.812 1.661 1 96.12 113 TRP B CA 1
ATOM 2059 C C . TRP B 1 113 ? -1.351 -9.484 3.146 1 96.12 113 TRP B C 1
ATOM 2061 O O . TRP B 1 113 ? -1.202 -8.328 3.543 1 96.12 113 TRP B O 1
ATOM 2071 N N . ASN B 1 114 ? -1.634 -10.492 3.973 1 96.88 114 ASN B N 1
ATOM 2072 C CA . ASN B 1 114 ? -1.692 -10.242 5.41 1 96.88 114 ASN B CA 1
ATOM 2073 C C . ASN B 1 114 ? -0.361 -9.727 5.945 1 96.88 114 ASN B C 1
ATOM 2075 O O . ASN B 1 114 ? -0.336 -8.867 6.828 1 96.88 114 ASN B O 1
ATOM 2079 N N . LYS B 1 115 ? 0.705 -10.25 5.43 1 97.81 115 LYS B N 1
ATOM 2080 C CA . LYS B 1 115 ? 2.021 -9.789 5.867 1 97.81 115 LYS B CA 1
ATOM 2081 C C . LYS B 1 115 ? 2.26 -8.336 5.469 1 97.81 115 LYS B C 1
ATOM 2083 O O . LYS B 1 115 ? 2.76 -7.543 6.273 1 97.81 115 LYS B O 1
ATOM 2088 N N . LEU B 1 116 ? 1.925 -7.988 4.277 1 95.75 116 LEU B N 1
ATOM 2089 C CA . LEU B 1 116 ? 2.045 -6.609 3.824 1 95.75 116 LEU B CA 1
ATOM 2090 C C . LEU B 1 116 ? 1.193 -5.68 4.684 1 95.75 116 LEU B C 1
ATOM 2092 O O . LEU B 1 116 ? 1.672 -4.641 5.145 1 95.75 116 LEU B O 1
ATOM 2096 N N . ASN B 1 117 ? -0.075 -6.086 4.855 1 94.5 117 ASN B N 1
ATOM 2097 C CA . ASN B 1 117 ? -0.976 -5.277 5.668 1 94.5 117 ASN B CA 1
ATOM 2098 C C . ASN B 1 117 ? -0.429 -5.074 7.078 1 94.5 117 ASN B C 1
ATOM 2100 O O . ASN B 1 117 ? -0.507 -3.975 7.625 1 94.5 117 ASN B O 1
ATOM 2104 N N . LYS B 1 118 ? 0.084 -6.113 7.613 1 97 118 LYS B N 1
ATOM 2105 C CA . LYS B 1 118 ? 0.646 -6.027 8.961 1 97 118 LYS B CA 1
ATOM 2106 C C . LYS B 1 118 ? 1.813 -5.047 9.008 1 97 118 LYS B C 1
ATOM 2108 O O . LYS B 1 118 ? 1.894 -4.215 9.914 1 97 118 LYS B O 1
ATOM 2113 N N . GLU B 1 119 ? 2.758 -5.129 8.055 1 96.06 119 GLU B N 1
ATOM 2114 C CA . GLU B 1 119 ? 3.904 -4.227 8.023 1 96.06 119 GLU B CA 1
ATOM 2115 C C . GLU B 1 119 ? 3.461 -2.773 7.871 1 96.06 119 GLU B C 1
ATOM 2117 O O . GLU B 1 119 ? 3.979 -1.887 8.555 1 96.06 119 GLU B O 1
ATOM 2122 N N . ILE B 1 120 ? 2.533 -2.559 7.012 1 94.75 120 ILE B N 1
ATOM 2123 C CA . ILE B 1 120 ? 2.035 -1.214 6.746 1 94.75 120 ILE B CA 1
ATOM 2124 C C . ILE B 1 120 ? 1.369 -0.652 8 1 94.75 120 ILE B C 1
ATOM 2126 O O . ILE B 1 120 ? 1.709 0.444 8.453 1 94.75 120 ILE B O 1
ATOM 2130 N N . ASN B 1 121 ? 0.502 -1.429 8.578 1 96.25 121 ASN B N 1
ATOM 2131 C CA . ASN B 1 121 ? -0.233 -0.958 9.75 1 96.25 121 ASN B CA 1
ATOM 2132 C C . ASN B 1 121 ? 0.691 -0.754 10.945 1 96.25 121 ASN B C 1
ATOM 2134 O O . ASN B 1 121 ? 0.535 0.209 11.695 1 96.25 121 ASN B O 1
ATOM 2138 N N . THR B 1 122 ? 1.576 -1.656 11.117 1 98.25 122 THR B N 1
ATOM 2139 C CA . THR B 1 122 ? 2.547 -1.505 12.195 1 98.25 122 THR B CA 1
ATOM 2140 C C . THR B 1 122 ? 3.332 -0.205 12.039 1 98.25 122 THR B C 1
ATOM 2142 O O . THR B 1 122 ? 3.49 0.55 13 1 98.25 122 THR B O 1
ATOM 2145 N N . LEU B 1 123 ? 3.773 0.11 10.852 1 98.25 123 LEU B N 1
ATOM 2146 C CA . LEU B 1 123 ? 4.598 1.292 10.617 1 98.25 123 LEU B CA 1
ATOM 2147 C C . LEU B 1 123 ? 3.783 2.566 10.812 1 98.25 123 LEU B C 1
ATOM 2149 O O . LEU B 1 123 ? 4.199 3.463 11.555 1 98.25 123 LEU B O 1
ATOM 2153 N N . VAL B 1 124 ? 2.621 2.645 10.211 1 97.81 124 VAL B N 1
ATOM 2154 C CA . VAL B 1 124 ? 1.875 3.898 10.273 1 97.81 124 VAL B CA 1
ATOM 2155 C C . VAL B 1 124 ? 1.381 4.141 11.695 1 97.81 124 VAL B C 1
ATOM 2157 O O . VAL B 1 124 ? 1.202 5.289 12.109 1 97.81 124 VAL B O 1
ATOM 2160 N N . ASP B 1 125 ? 1.198 3.074 12.484 1 98.62 125 ASP B N 1
ATOM 2161 C CA . ASP B 1 125 ? 0.772 3.215 13.875 1 98.62 125 ASP B CA 1
ATOM 2162 C C . ASP B 1 125 ? 1.95 3.578 14.773 1 98.62 125 ASP B C 1
ATOM 2164 O O . ASP B 1 125 ? 1.758 3.988 15.922 1 98.62 125 ASP B O 1
ATOM 2168 N N . SER B 1 126 ? 3.131 3.424 14.266 1 98.81 126 SER B N 1
ATOM 2169 C CA . SER B 1 126 ? 4.312 3.729 15.062 1 98.81 126 SER B CA 1
ATOM 2170 C C . SER B 1 126 ? 4.738 5.184 14.891 1 98.81 126 SER B C 1
ATOM 2172 O O . SER B 1 126 ? 5.52 5.707 15.688 1 98.81 126 SER B O 1
ATOM 2174 N N . ILE B 1 127 ? 4.34 5.879 13.859 1 98.88 127 ILE B N 1
ATOM 2175 C CA . ILE B 1 127 ? 4.699 7.273 13.602 1 98.88 127 ILE B CA 1
ATOM 2176 C C . ILE B 1 127 ? 3.658 8.195 14.234 1 98.88 127 ILE B C 1
ATOM 2178 O O . ILE B 1 127 ? 2.5 8.211 13.812 1 98.88 127 ILE B O 1
ATOM 2182 N N . THR B 1 128 ? 4.047 8.969 15.188 1 98.94 128 THR B N 1
ATOM 2183 C CA . THR B 1 128 ? 3.131 9.898 15.836 1 98.94 128 THR B CA 1
ATOM 2184 C C . THR B 1 128 ? 3.1 11.234 15.094 1 98.94 128 THR B C 1
ATOM 2186 O O . THR B 1 128 ? 4.051 11.578 14.391 1 98.94 128 THR B O 1
ATOM 2189 N N . LEU B 1 129 ? 2.018 11.961 15.273 1 98.94 129 LEU B N 1
ATOM 2190 C CA . LEU B 1 129 ? 1.941 13.312 14.734 1 98.94 129 LEU B CA 1
ATOM 2191 C C . LEU B 1 129 ? 3.02 14.203 15.344 1 98.94 129 LEU B C 1
ATOM 2193 O O . LEU B 1 129 ? 3.566 15.07 14.672 1 98.94 129 LEU B O 1
ATOM 2197 N N . GLU B 1 130 ? 3.324 13.984 16.625 1 98.88 130 GLU B N 1
ATOM 2198 C CA . GLU B 1 130 ? 4.387 14.742 17.281 1 98.88 130 GLU B CA 1
ATOM 2199 C C . GLU B 1 130 ? 5.703 14.617 16.516 1 98.88 130 GLU B C 1
ATOM 2201 O O . GLU B 1 130 ? 6.406 15.609 16.312 1 98.88 130 GLU B O 1
ATOM 2206 N N . GLU B 1 131 ? 6.023 13.414 16.094 1 98.81 131 GLU B N 1
ATOM 2207 C CA . GLU B 1 131 ? 7.246 13.188 15.336 1 98.81 131 GLU B CA 1
ATOM 2208 C C . GLU B 1 131 ? 7.242 14.008 14.039 1 98.81 131 GLU B C 1
ATOM 2210 O O . GLU B 1 131 ? 8.25 14.633 13.695 1 98.81 131 GLU B O 1
ATOM 2215 N N . LEU B 1 132 ? 6.164 14.031 13.336 1 98.88 132 LEU B N 1
ATOM 2216 C CA . LEU B 1 132 ? 6.086 14.766 12.086 1 98.88 132 LEU B CA 1
ATOM 2217 C C . LEU B 1 132 ? 6.172 16.266 12.328 1 98.88 132 LEU B C 1
ATOM 2219 O O . LEU B 1 132 ? 6.82 16.984 11.562 1 98.88 132 LEU B O 1
ATOM 2223 N N . VAL B 1 133 ? 5.477 16.688 13.336 1 98.62 133 VAL B N 1
ATOM 2224 C CA . VAL B 1 133 ? 5.504 18.094 13.703 1 98.62 133 VAL B CA 1
ATOM 2225 C C . VAL B 1 133 ? 6.938 18.531 14 1 98.62 133 VAL B C 1
ATOM 2227 O O . VAL B 1 133 ? 7.398 19.562 13.508 1 98.62 133 VAL B O 1
ATOM 2230 N N . GLN B 1 134 ? 7.66 17.734 14.773 1 98.19 134 GLN B N 1
ATOM 2231 C CA . GLN B 1 134 ? 9.039 18.062 15.125 1 98.19 134 GLN B CA 1
ATOM 2232 C C . GLN B 1 134 ? 9.938 18.047 13.891 1 98.19 134 GLN B C 1
ATOM 2234 O O . GLN B 1 134 ? 10.797 18.922 13.734 1 98.19 134 GLN B O 1
ATOM 2239 N N . GLU B 1 135 ? 9.758 17.062 13.07 1 98.06 135 GLU B N 1
ATOM 2240 C CA . GLU B 1 135 ? 10.547 17 11.844 1 98.06 135 GLU B CA 1
ATOM 2241 C C . GLU B 1 135 ? 10.281 18.203 10.945 1 98.06 135 GLU B C 1
ATOM 2243 O O . GLU B 1 135 ? 11.219 18.781 10.391 1 98.06 135 GLU B O 1
ATOM 2248 N N . TYR B 1 136 ? 9.055 18.578 10.805 1 98.19 136 TYR B N 1
ATOM 2249 C CA . TYR B 1 136 ? 8.688 19.75 10 1 98.19 136 TYR B CA 1
ATOM 2250 C C . TYR B 1 136 ? 9.359 21 10.531 1 98.19 136 TYR B C 1
ATOM 2252 O O . TYR B 1 136 ? 9.938 21.781 9.758 1 98.19 136 TYR B O 1
ATOM 2260 N N . LYS B 1 137 ? 9.211 21.203 11.82 1 96.94 137 LYS B N 1
ATOM 2261 C CA . LYS B 1 137 ? 9.836 22.359 12.438 1 96.94 137 LYS B CA 1
ATOM 2262 C C . LYS B 1 137 ? 11.344 22.359 12.227 1 96.94 137 LYS B C 1
ATOM 2264 O O . LYS B 1 137 ? 11.945 23.422 12.008 1 96.94 137 LYS B O 1
ATOM 2269 N N . GLY B 1 138 ? 11.859 21.172 12.266 1 96.12 138 GLY B N 1
ATOM 2270 C CA . GLY B 1 138 ? 13.289 21.047 12.008 1 96.12 138 GLY B CA 1
ATOM 2271 C C . GLY B 1 138 ? 13.68 21.453 10.602 1 96.12 138 GLY B C 1
ATOM 2272 O O . GLY B 1 138 ? 14.719 22.094 10.398 1 96.12 138 GLY B O 1
ATOM 2273 N N . TYR B 1 139 ? 12.922 21.078 9.641 1 94.69 139 TYR B N 1
ATOM 2274 C CA . TYR B 1 139 ? 13.195 21.438 8.25 1 94.69 139 TYR B CA 1
ATOM 2275 C C . TYR B 1 139 ? 13 22.922 8.023 1 94.69 139 TYR B C 1
ATOM 2277 O O . TYR B 1 139 ? 13.703 23.531 7.211 1 94.69 139 TYR B O 1
ATOM 2285 N N . LYS B 1 140 ? 12.062 23.453 8.648 1 91.94 140 LYS B N 1
ATOM 2286 C CA . LYS B 1 140 ? 11.742 24.859 8.484 1 91.94 140 LYS B CA 1
ATOM 2287 C C . LYS B 1 140 ? 12.812 25.75 9.109 1 91.94 140 LYS B C 1
ATOM 2289 O O . LYS B 1 140 ? 13.125 26.812 8.594 1 91.94 140 LYS B O 1
ATOM 2294 N N . ASN B 1 141 ? 13.305 25.312 10.219 1 88.88 141 ASN B N 1
ATOM 2295 C CA . ASN B 1 141 ? 14.352 26.031 10.93 1 88.88 141 ASN B CA 1
ATOM 2296 C C . ASN B 1 141 ? 15.594 25.188 11.125 1 88.88 141 ASN B C 1
ATOM 2298 O O . ASN B 1 141 ? 15.867 24.719 12.234 1 88.88 141 ASN B O 1
ATOM 2302 N N . PRO B 1 142 ? 16.25 24.906 9.977 1 74.38 142 PRO B N 1
ATOM 2303 C CA . PRO B 1 142 ? 17.406 24 10.102 1 74.38 142 PRO B CA 1
ATOM 2304 C C . PRO B 1 142 ? 18.391 24.438 11.172 1 74.38 142 PRO B C 1
ATOM 2306 O O . PRO B 1 142 ? 19.125 23.609 11.727 1 74.38 142 PRO B O 1
ATOM 2309 N N . GLY B 1 143 ? 18.672 25.656 11.375 1 62.81 143 GLY B N 1
ATOM 2310 C CA . GLY B 1 143 ? 19.578 26.094 12.43 1 62.81 143 GLY B CA 1
ATOM 2311 C C . GLY B 1 143 ? 19.188 25.562 13.805 1 62.81 143 GLY B C 1
ATOM 2312 O O . GLY B 1 143 ? 19.984 25.641 14.742 1 62.81 143 GLY B O 1
ATOM 2313 N N . TYR B 1 144 ? 17.984 25.234 13.969 1 52.81 144 TYR B N 1
ATOM 2314 C CA . TYR B 1 144 ? 17.5 24.688 15.234 1 52.81 144 TYR B CA 1
ATOM 2315 C C . TYR B 1 144 ? 17.781 23.188 15.32 1 52.81 144 TYR B C 1
ATOM 2317 O O . TYR B 1 144 ? 16.891 22.359 15.086 1 52.81 144 TYR B O 1
ATOM 2325 N N . MET B 1 145 ? 18.578 22.6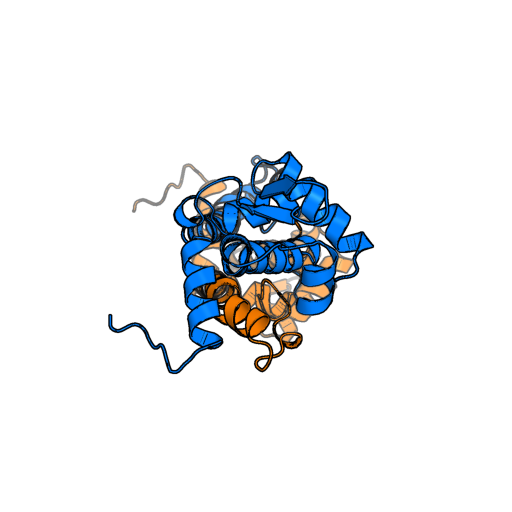88 14.617 1 47.97 145 MET B N 1
ATOM 2326 C CA . MET B 1 145 ? 18.859 21.266 14.766 1 47.97 145 MET B CA 1
ATOM 2327 C C . MET B 1 145 ? 18.891 20.859 16.234 1 47.97 145 MET B C 1
ATOM 2329 O O . MET B 1 145 ? 19.594 21.484 17.031 1 47.97 145 MET B O 1
ATOM 2333 N N . TYR B 1 146 ? 17.828 20.062 16.703 1 46.5 146 TYR B N 1
ATOM 2334 C CA . TYR B 1 146 ? 17.656 19.578 18.062 1 46.5 146 TYR B CA 1
ATOM 2335 C C . TYR B 1 146 ? 18.984 19.078 18.641 1 46.5 146 TYR B C 1
ATOM 2337 O O . TYR B 1 146 ? 19.781 18.453 17.938 1 46.5 146 TYR B O 1
ATOM 2345 N N . TYR B 1 147 ? 19.469 19.859 19.531 1 37.38 147 TYR B N 1
ATOM 2346 C CA . TYR B 1 147 ? 20.438 19.469 20.547 1 37.38 147 TYR B CA 1
ATOM 2347 C C . TYR B 1 147 ? 20.109 18.078 21.094 1 37.38 147 TYR B C 1
ATOM 2349 O O . TYR B 1 147 ? 19.391 17.938 22.078 1 37.38 147 TYR B O 1
ATOM 2357 N N . ILE B 1 148 ? 19.578 17.062 20.219 1 29.95 148 ILE B N 1
ATOM 2358 C CA . ILE B 1 148 ? 19.781 15.875 21.047 1 29.95 148 ILE B CA 1
ATOM 2359 C C . ILE B 1 148 ? 21.25 15.469 21.031 1 29.95 148 ILE B C 1
ATOM 2361 O O . ILE B 1 148 ? 21.922 15.602 20 1 29.95 148 ILE B O 1
#

Sequence (296 aa):
MTLMQISTKGRYGLKAMVNIGVYSSLESVTKKSISEMEDISEKYLEQILSVLKKNGLINSKKGPQGGYTLARNDNEITVGDILRTLEGELEVVNLEEYNDSNIMELCLKRNVWNKLNKEINTLVDSITLEELVQEYKGYKNPGYMYYIMTLMQISTKGRYGLKAMVNIGVYSSLESVTKKSISEMEDISEKYLEQILSVLKKNGLINSKKGPQGGYTLARNDNEITVGDILRTLEGELEVVNLEEYNDSNIMELCLKRNVWNKLNKEINTLVDSITLEELVQEYKGYKNPGYMYYI

Organism: Clostridium tetani (strain Massachusetts / E88) (NCBI:txid212717)

InterPro domains:
  IPR000944 Transcription regulator Rrf2 [PF02082] (6-134)
  IPR000944 Transcription regulator Rrf2 [PS51197] (5-134)
  IPR000944 Transcription regulator Rrf2 [PTHR33221] (4-137)
  IPR000944 Transcription regulator Rrf2 [TIGR00738] (4-134)
  IPR030489 Transcription regulator Rrf2-type, conserved site [PS01332] (52-70)
  IPR036388 Winged helix-like DNA-binding domain superfamily [G3DSA:1.10.10.10] (1-148)
  IPR036390 Winged helix DNA-binding domain superfamily [SSF46785] (5-136)

Radius of gyration: 23.2 Å; Cα contacts (8 Å, |Δi|>4): 452; chains: 2; bounding box: 37×70×52 Å